Protein AF-A0A957P266-F1 (afdb_monomer_lite)

Secondary structure (DSSP, 8-state):
-GGGGTS-GGG--TTS-HHHH--SPPPHHHHHHTT--EEEE-STT-EEETTEEE--SS-EEE-SSS-EEEEE--S---EEEEEEEEEEEE-HHHHHH--TT-EEEEEEEE-SS-EEEEEEEBTTTB-BSBTT-HHHHHHTPPEEEEETTTTEEEEEEEEEEEEEE--SEEEEEE-HHHHHH-TTEEEEEEEEEEEETTTTEEEEE---SSS-EEEEEESSSEEEEETTPPPSS---S--PPPPP-

Sequence (245 aa):
HALSLFVPADQVVPDGRLREQLRQVPPTSLLNFLNIQYVMTDKVRDLWVDDIYYDRQIGAKLDVTQPTTLVNVPQPLEATRLDLIGYLEGDASALRTLAADIAVARVQVHSADTIQTFSIVAGVDWADGALDSPLATSRGAQVALRDVEGGRQEYIVRLALDAPTTPQQLEVQLTAQFQQEFPALAAVLQAATLVDERTGAFVPLLPSDRGHFQRVHSGDVKIYENLDVLPRAYLVHQGLPATDE

Foldseek 3Di:
DVLCLQAPPVQDDPPDDSLVRHQADAFLVVCQVVLHFKDKFACPPWAADPNDTWDQRFWDKAALVRFKWKWFDPDWDQFQKKKWKKEKDFDPVLLVVDAWFPFFKKKWFDAPPDIDIDTQTELQAYGHFAPPDPSVVVRPFAWRDDDVVVRTTMGMDMGGDPGRGTTGMMMMGTDPVCCVSPNRMIMMGRWMKTAHPVVRDIDTIHTHPRADWDFPDDDSMTMIGGPVHDPPDDDDPDDDDDDDD

Radius of gyration: 18.83 Å; chains: 1; bounding box: 43×53×50 Å

Structure (mmCIF, N/CA/C/O backbone):
data_AF-A0A957P266-F1
#
_entry.id   AF-A0A957P266-F1
#
loop_
_atom_site.group_PDB
_atom_site.id
_atom_site.type_symbol
_atom_site.label_atom_id
_atom_site.label_alt_id
_atom_site.label_comp_id
_atom_site.label_asym_id
_atom_site.label_entity_id
_atom_site.label_seq_id
_atom_site.pdbx_PDB_ins_code
_atom_site.Cartn_x
_atom_site.Cartn_y
_atom_site.Cartn_z
_atom_site.occupancy
_atom_site.B_iso_or_equiv
_atom_site.auth_seq_id
_atom_site.auth_comp_id
_atom_site.auth_asym_id
_atom_site.auth_atom_id
_atom_site.pdbx_PDB_model_num
ATOM 1 N N . HIS A 1 1 ? 1.572 25.126 -21.028 1.00 55.38 1 HIS A N 1
ATOM 2 C CA . HIS A 1 1 ? 0.090 25.108 -20.931 1.00 55.38 1 HIS A CA 1
ATOM 3 C C . HIS A 1 1 ? -0.297 24.463 -19.603 1.00 55.38 1 HIS A C 1
ATOM 5 O O . HIS A 1 1 ? 0.274 23.435 -19.294 1.00 55.38 1 HIS A O 1
ATOM 11 N N . ALA A 1 2 ? -1.241 25.009 -18.826 1.00 61.12 2 ALA A N 1
ATOM 12 C CA . ALA A 1 2 ? -1.552 24.545 -17.458 1.00 61.12 2 ALA A CA 1
ATOM 13 C C . ALA A 1 2 ? -1.881 23.037 -17.310 1.00 61.12 2 ALA A C 1
ATOM 15 O O . ALA A 1 2 ? -1.707 22.480 -16.232 1.00 61.12 2 ALA A O 1
ATOM 16 N N . LEU A 1 3 ? -2.308 22.363 -18.385 1.00 63.94 3 LEU A N 1
ATOM 17 C CA . LEU A 1 3 ? -2.554 20.914 -18.419 1.00 63.94 3 LEU A CA 1
ATOM 18 C C . LEU A 1 3 ? -1.300 20.071 -18.135 1.00 63.94 3 LEU A C 1
ATOM 20 O O . LEU A 1 3 ? -1.423 19.016 -17.519 1.00 63.94 3 LEU A O 1
ATOM 24 N N . SER A 1 4 ? -0.107 20.557 -18.502 1.00 69.62 4 SER A N 1
ATOM 25 C CA . SER A 1 4 ? 1.155 19.844 -18.259 1.00 69.62 4 SER A CA 1
ATOM 26 C C . SER A 1 4 ? 1.538 19.764 -16.777 1.00 69.62 4 SER A C 1
ATOM 28 O O . SER A 1 4 ? 2.460 19.039 -16.426 1.00 69.62 4 SER A O 1
ATOM 30 N N . LEU A 1 5 ? 0.843 20.504 -15.901 1.00 72.69 5 LEU A N 1
ATOM 31 C CA . LEU A 1 5 ? 0.993 20.378 -14.447 1.00 72.69 5 LEU A CA 1
ATOM 32 C C . LEU A 1 5 ? 0.300 19.120 -13.905 1.00 72.69 5 LEU A C 1
ATOM 34 O O . LEU A 1 5 ? 0.694 18.608 -12.864 1.00 72.69 5 LEU A O 1
ATOM 38 N N . PHE A 1 6 ? -0.742 18.641 -14.590 1.00 70.62 6 PHE A N 1
ATOM 39 C CA . PHE A 1 6 ? -1.585 17.524 -14.150 1.00 70.62 6 PHE A CA 1
ATOM 40 C C . PHE A 1 6 ? -1.289 16.225 -14.893 1.00 70.62 6 PHE A C 1
ATOM 42 O O . PHE A 1 6 ? -1.460 15.143 -14.338 1.00 70.62 6 PHE A O 1
ATOM 49 N N . VAL A 1 7 ? -0.892 16.337 -16.159 1.00 73.56 7 VAL A N 1
ATOM 50 C CA . VAL A 1 7 ? -0.657 15.214 -17.064 1.00 73.56 7 VAL A CA 1
ATOM 51 C C . VAL A 1 7 ? 0.721 15.411 -17.699 1.00 73.56 7 VAL A C 1
ATOM 53 O O . VAL A 1 7 ? 0.987 16.514 -18.185 1.00 73.56 7 VAL A O 1
ATOM 56 N N . PRO A 1 8 ? 1.598 14.389 -17.711 1.00 73.62 8 PRO A N 1
ATOM 57 C CA . PRO A 1 8 ? 2.876 14.454 -18.417 1.00 73.62 8 PRO A CA 1
ATOM 58 C C . PRO A 1 8 ? 2.699 14.938 -19.861 1.00 73.62 8 PRO A C 1
ATOM 60 O O . PRO A 1 8 ? 1.727 14.575 -20.521 1.00 73.62 8 PRO A O 1
ATOM 63 N N . ALA A 1 9 ? 3.611 15.783 -20.349 1.00 71.44 9 ALA A N 1
ATOM 64 C CA . ALA A 1 9 ? 3.441 16.486 -21.625 1.00 71.44 9 ALA A CA 1
ATOM 65 C C . ALA A 1 9 ? 3.268 15.542 -22.831 1.00 71.44 9 ALA A C 1
ATOM 67 O O . ALA A 1 9 ? 2.531 15.862 -23.761 1.00 71.44 9 ALA A O 1
ATOM 68 N N . ASP A 1 10 ? 3.898 14.370 -22.787 1.00 73.19 10 ASP A N 1
ATOM 69 C CA . ASP A 1 10 ? 3.803 13.288 -23.772 1.00 73.19 10 ASP A CA 1
ATOM 70 C C . ASP A 1 10 ? 2.458 12.537 -23.741 1.00 73.19 10 ASP A C 1
ATOM 72 O O . ASP A 1 10 ? 2.138 11.799 -24.670 1.00 73.19 10 ASP A O 1
ATOM 76 N N . GLN A 1 11 ? 1.655 12.745 -22.697 1.00 69.56 11 GLN A N 1
ATOM 77 C CA . GLN A 1 11 ? 0.354 12.106 -22.482 1.00 69.56 11 GLN A CA 1
ATOM 78 C C . GLN A 1 11 ? -0.821 13.084 -22.628 1.00 69.56 11 GLN A C 1
ATOM 80 O O . GLN A 1 11 ? -1.977 12.669 -22.526 1.00 69.56 11 GLN A O 1
ATOM 85 N N . VAL A 1 12 ? -0.550 14.373 -22.875 1.00 74.38 12 VAL A N 1
ATOM 86 C CA . VAL A 1 12 ? -1.594 15.388 -23.052 1.00 74.38 12 VAL A CA 1
ATOM 87 C C . VAL A 1 12 ? -2.305 15.179 -24.387 1.00 74.38 12 VAL A C 1
ATOM 89 O O . VAL A 1 12 ? -1.738 15.383 -25.459 1.00 74.38 12 VAL A O 1
ATOM 92 N N . VAL A 1 13 ? -3.594 14.854 -24.321 1.00 74.31 13 VAL A N 1
ATOM 93 C CA . VAL A 1 13 ? -4.502 14.884 -25.471 1.00 74.31 13 VAL A CA 1
ATOM 94 C C . VAL A 1 13 ? -5.157 16.272 -25.529 1.00 74.31 13 VAL A C 1
ATOM 96 O O . VAL A 1 13 ? -5.881 16.617 -24.589 1.00 74.31 13 VAL A O 1
ATOM 99 N N . PRO A 1 14 ? -4.948 17.069 -26.600 1.00 68.12 14 PRO A N 1
ATOM 100 C CA . PRO A 1 14 ? -5.394 18.467 -26.663 1.00 68.12 14 PRO A CA 1
ATOM 101 C C . PRO A 1 14 ? -6.896 18.681 -26.421 1.00 68.12 14 PRO A C 1
ATOM 103 O O . PRO A 1 14 ? -7.265 19.626 -25.730 1.00 68.12 14 PRO A O 1
ATOM 106 N N . ASP A 1 15 ? -7.739 17.767 -26.916 1.00 72.19 15 ASP A N 1
ATOM 107 C CA . ASP A 1 15 ? -9.207 17.844 -26.813 1.00 72.19 15 ASP A CA 1
ATOM 108 C C . ASP A 1 15 ? -9.810 16.811 -25.836 1.00 72.19 15 ASP A C 1
ATOM 110 O O . ASP A 1 15 ? -11.027 16.620 -25.777 1.00 72.19 15 ASP A O 1
ATOM 114 N N . GLY A 1 16 ? -8.976 16.114 -25.057 1.00 68.81 16 GLY A N 1
ATOM 115 C CA . GLY A 1 16 ? -9.441 15.131 -24.076 1.00 68.81 16 GLY A CA 1
ATOM 116 C C . GLY A 1 16 ? -9.935 15.799 -22.792 1.00 68.81 16 GLY A C 1
ATOM 117 O O . GLY A 1 16 ? -9.318 16.744 -22.297 1.00 68.81 16 GLY A O 1
ATOM 118 N N . ARG A 1 17 ? -11.000 15.281 -22.166 1.00 78.12 17 ARG A N 1
ATOM 119 C CA . ARG A 1 17 ? -11.399 15.766 -20.832 1.00 78.12 17 ARG A CA 1
ATOM 120 C C . ARG A 1 17 ? -10.285 15.447 -19.835 1.00 78.12 17 ARG A C 1
ATOM 122 O O . ARG A 1 17 ? -9.834 14.310 -19.776 1.00 78.12 17 ARG A O 1
ATOM 129 N N . LEU A 1 18 ? -9.891 16.406 -18.992 1.00 76.44 18 LEU A N 1
ATOM 130 C CA . LEU A 1 18 ? -8.816 16.208 -18.004 1.00 76.44 18 LEU A CA 1
ATOM 131 C C . LEU A 1 18 ? -9.030 14.951 -17.140 1.00 76.44 18 LEU A C 1
ATOM 133 O O . LEU A 1 18 ? -8.093 14.196 -16.904 1.00 76.44 18 LEU A O 1
ATOM 137 N N . ARG A 1 19 ? -10.279 14.670 -16.742 1.00 72.69 19 ARG A N 1
ATOM 138 C CA . ARG A 1 19 ? -10.628 13.467 -15.962 1.00 72.69 19 ARG A CA 1
ATOM 139 C C . ARG A 1 19 ? -10.265 12.147 -16.662 1.00 72.69 19 ARG A C 1
ATOM 141 O O . ARG A 1 19 ? -10.029 11.158 -15.990 1.00 72.69 19 ARG A O 1
ATOM 148 N N . GLU A 1 20 ? -10.280 12.115 -17.994 1.00 74.69 20 GLU A N 1
ATOM 149 C CA . GLU A 1 20 ? -9.992 10.913 -18.793 1.00 74.69 20 GLU A CA 1
ATOM 150 C C . GLU A 1 20 ? -8.482 10.704 -18.956 1.00 74.69 20 GLU A C 1
ATOM 152 O O . GLU A 1 20 ? -8.034 9.591 -19.215 1.00 74.69 20 GLU A O 1
ATOM 157 N N . GLN A 1 21 ? -7.701 11.765 -18.739 1.00 79.31 21 GLN A N 1
ATOM 158 C CA . GLN A 1 21 ? -6.241 11.758 -18.805 1.00 79.31 21 GLN A CA 1
ATOM 159 C C . GLN A 1 21 ? -5.601 11.549 -17.421 1.00 79.31 21 GLN A C 1
ATOM 161 O O . GLN A 1 21 ? -4.492 11.030 -17.317 1.00 79.31 21 GLN A O 1
ATOM 166 N N . LEU A 1 22 ? -6.311 11.892 -16.341 1.00 79.00 22 LEU A N 1
ATOM 167 C CA . LEU A 1 22 ? -5.867 11.655 -14.970 1.00 79.00 22 LEU A CA 1
ATOM 168 C C . LEU A 1 22 ? -6.017 10.179 -14.582 1.00 79.00 22 LEU A C 1
ATOM 170 O O . LEU A 1 22 ? -7.116 9.639 -14.427 1.00 79.00 22 LEU A O 1
ATOM 174 N N . ARG A 1 23 ? -4.878 9.508 -14.393 1.00 78.19 23 ARG A N 1
ATOM 175 C CA . ARG A 1 23 ? -4.851 8.111 -13.936 1.00 78.19 23 ARG A CA 1
ATOM 176 C C . ARG A 1 23 ? -4.878 7.966 -12.417 1.00 78.19 23 ARG A C 1
ATOM 178 O O . ARG A 1 23 ? -5.328 6.943 -11.910 1.00 78.19 23 ARG A O 1
ATOM 185 N N . GLN A 1 24 ? -4.421 8.991 -11.707 1.00 82.94 24 GLN A N 1
ATOM 186 C CA . GLN A 1 24 ? -4.241 9.005 -10.259 1.00 82.94 24 GLN A CA 1
ATOM 187 C C . GLN A 1 24 ? -4.663 10.367 -9.699 1.00 82.94 24 GLN A C 1
ATOM 189 O O . GLN A 1 24 ? -4.723 11.354 -10.436 1.00 82.94 24 GLN A O 1
ATOM 194 N N . VAL A 1 25 ? -4.942 10.421 -8.395 1.00 89.50 25 VAL A N 1
ATOM 195 C CA . VAL A 1 25 ? -5.212 11.692 -7.711 1.00 89.50 25 VAL A CA 1
ATOM 196 C C . VAL A 1 25 ? -3.941 12.553 -7.747 1.00 89.50 25 VAL A C 1
ATOM 198 O O . VAL A 1 25 ? -2.860 12.041 -7.429 1.00 89.50 25 VAL A O 1
ATOM 201 N N . PRO A 1 26 ? -4.034 13.833 -8.157 1.00 90.94 26 PRO A N 1
ATOM 202 C CA . PRO A 1 26 ? -2.885 14.730 -8.151 1.00 90.94 26 PRO A CA 1
ATOM 203 C C . PRO A 1 26 ? -2.325 14.958 -6.737 1.00 90.94 26 PRO A C 1
ATOM 205 O O . PRO A 1 26 ? -3.090 14.901 -5.772 1.00 90.94 26 PRO A O 1
ATOM 208 N N . PRO A 1 27 ? -1.024 15.275 -6.598 1.00 92.19 27 PRO A N 1
ATOM 209 C CA . PRO A 1 27 ? -0.440 15.610 -5.303 1.00 92.19 27 PRO A CA 1
ATOM 210 C C . PRO A 1 27 ? -1.132 16.784 -4.613 1.00 92.19 27 PRO A C 1
ATOM 212 O O . PRO A 1 27 ? -1.572 17.731 -5.275 1.00 92.19 27 PRO A O 1
ATOM 215 N N . THR A 1 28 ? -1.172 16.764 -3.278 1.00 93.62 28 THR A N 1
ATOM 216 C CA . THR A 1 28 ? -1.812 17.819 -2.481 1.00 93.62 28 THR A CA 1
ATOM 217 C C . THR A 1 28 ? -1.195 19.184 -2.745 1.00 93.62 28 THR A C 1
ATOM 219 O O . THR A 1 28 ? -1.926 20.163 -2.793 1.00 93.62 28 THR A O 1
ATOM 222 N N . SER A 1 29 ? 0.102 19.276 -3.056 1.00 90.75 29 SER A N 1
ATOM 223 C CA . SER A 1 29 ? 0.751 20.532 -3.465 1.00 90.75 29 SER A CA 1
ATOM 224 C C . SER A 1 29 ? 0.068 21.199 -4.669 1.00 90.75 29 SER A C 1
ATOM 226 O O . SER A 1 29 ? -0.164 22.410 -4.660 1.00 90.75 29 SER A O 1
ATOM 228 N N . LEU A 1 30 ? -0.320 20.415 -5.677 1.00 90.75 30 LEU A N 1
ATOM 229 C CA . LEU A 1 30 ? -1.014 20.907 -6.865 1.00 90.75 30 LEU A CA 1
ATOM 230 C C . LEU A 1 30 ? -2.497 21.183 -6.589 1.00 90.75 30 LEU A C 1
ATOM 232 O O . LEU A 1 30 ? -3.039 22.183 -7.059 1.00 90.75 30 LEU A O 1
ATOM 236 N N . LEU A 1 31 ? -3.153 20.334 -5.793 1.00 92.75 31 LEU A N 1
ATOM 237 C CA . LEU A 1 31 ? -4.530 20.577 -5.351 1.00 92.75 31 LEU A CA 1
ATOM 238 C C . LEU A 1 31 ? -4.630 21.868 -4.525 1.00 92.75 31 LEU A C 1
ATOM 240 O O . LEU A 1 31 ? -5.550 22.660 -4.719 1.00 92.75 31 LEU A O 1
ATOM 244 N N . ASN A 1 32 ? -3.645 22.122 -3.665 1.00 91.44 32 ASN A N 1
ATOM 245 C CA . ASN A 1 32 ? -3.541 23.306 -2.819 1.00 91.44 32 ASN A CA 1
ATOM 246 C C . ASN A 1 32 ? -3.355 24.578 -3.636 1.00 91.44 32 ASN A C 1
ATOM 248 O O . ASN A 1 32 ? -3.983 25.589 -3.326 1.00 91.44 32 ASN A O 1
ATOM 252 N N . PHE A 1 33 ? -2.559 24.515 -4.707 1.00 88.00 33 PHE A N 1
ATOM 253 C CA . PHE A 1 33 ? -2.418 25.620 -5.656 1.00 88.00 33 PHE A CA 1
ATOM 254 C C . PHE A 1 33 ? -3.767 26.029 -6.274 1.00 88.00 33 PHE A C 1
ATOM 256 O O . PHE A 1 33 ? -4.008 27.208 -6.519 1.00 88.00 33 PHE A O 1
ATOM 263 N N . LEU A 1 34 ? -4.675 25.068 -6.467 1.00 89.12 34 LEU A N 1
ATOM 264 C CA . LEU A 1 34 ? -6.038 25.306 -6.949 1.00 89.12 34 LEU A CA 1
ATOM 265 C C . LEU A 1 34 ? -7.082 25.486 -5.830 1.00 89.12 34 LEU A C 1
ATOM 267 O O . LEU A 1 34 ? -8.272 25.598 -6.125 1.00 89.12 34 LEU A O 1
ATOM 271 N N . ASN A 1 35 ? -6.666 25.504 -4.560 1.00 91.69 35 ASN A N 1
ATOM 272 C CA . ASN A 1 35 ? -7.542 25.513 -3.383 1.00 91.69 35 ASN A CA 1
ATOM 273 C C . ASN A 1 35 ? -8.602 24.384 -3.382 1.00 91.69 35 ASN A C 1
ATOM 275 O O . ASN A 1 35 ? -9.739 24.574 -2.951 1.00 91.69 35 ASN A O 1
ATOM 279 N N . ILE A 1 36 ? -8.235 23.195 -3.873 1.00 92.94 36 ILE A N 1
ATOM 280 C CA . ILE A 1 36 ? -9.107 22.016 -3.924 1.00 92.94 36 ILE A CA 1
ATOM 281 C C . ILE A 1 36 ? -9.020 21.246 -2.600 1.00 92.94 36 ILE A C 1
ATOM 283 O O . ILE A 1 36 ? -7.995 20.637 -2.288 1.00 92.94 36 ILE A O 1
ATOM 287 N N . GLN A 1 37 ? -10.125 21.239 -1.847 1.00 94.81 37 GLN A N 1
ATOM 288 C CA . GLN A 1 37 ? -10.271 20.445 -0.619 1.00 94.81 37 GLN A CA 1
ATOM 289 C C . GLN A 1 37 ? -10.831 19.042 -0.881 1.00 94.81 37 GLN A C 1
ATOM 291 O O . GLN A 1 37 ? -10.440 18.101 -0.205 1.00 94.81 37 GLN A O 1
ATOM 296 N N . TYR A 1 38 ? -11.738 18.882 -1.848 1.00 95.75 38 TYR A N 1
ATOM 297 C CA . TYR A 1 38 ? -12.413 17.606 -2.090 1.00 95.75 38 TYR A CA 1
ATOM 298 C C . TYR A 1 38 ? -12.164 17.102 -3.505 1.00 95.75 38 TYR A C 1
ATOM 300 O O . TYR A 1 38 ? -12.346 17.835 -4.478 1.00 95.75 38 TYR A O 1
ATOM 308 N N . VAL A 1 39 ? -11.791 15.828 -3.611 1.00 94.38 39 VAL A N 1
ATOM 309 C CA . VAL A 1 39 ? -11.617 15.113 -4.876 1.00 94.38 39 VAL A CA 1
ATOM 310 C C . VAL A 1 39 ? -12.668 14.018 -4.960 1.00 94.38 39 VAL A C 1
ATOM 312 O O . VAL A 1 39 ? -12.744 13.148 -4.096 1.00 94.38 39 VAL A O 1
ATOM 315 N N . MET A 1 40 ? -13.475 14.053 -6.015 1.00 93.56 40 MET A N 1
ATOM 316 C CA . MET A 1 40 ? -14.490 13.042 -6.296 1.00 93.56 40 MET A CA 1
ATOM 317 C C . MET A 1 40 ? -13.997 12.118 -7.410 1.00 93.56 40 MET A C 1
ATOM 319 O O . MET A 1 40 ? -13.548 12.592 -8.452 1.00 93.56 40 MET A O 1
ATOM 323 N N . THR A 1 41 ? -14.085 10.809 -7.191 1.00 91.31 41 THR A N 1
ATOM 324 C CA . THR A 1 41 ? -13.639 9.776 -8.141 1.00 91.31 41 THR A CA 1
ATOM 325 C C . THR A 1 41 ? -14.682 8.668 -8.262 1.00 91.31 41 THR A C 1
ATOM 327 O O . THR A 1 41 ? -15.513 8.486 -7.367 1.00 91.31 41 THR A O 1
ATOM 330 N N . ASP A 1 42 ? -14.666 7.946 -9.380 1.00 90.25 42 ASP A N 1
ATOM 331 C CA . ASP A 1 42 ? -15.417 6.697 -9.520 1.00 90.25 42 ASP A CA 1
ATOM 332 C C . ASP A 1 42 ? -14.662 5.518 -8.873 1.00 90.25 42 ASP A C 1
ATOM 334 O O . ASP A 1 42 ? -13.607 5.6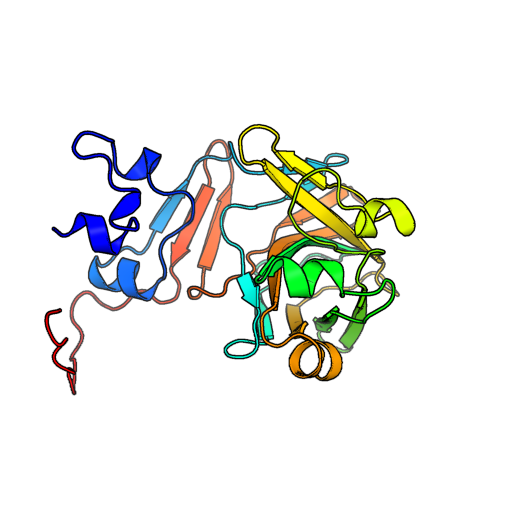98 -8.261 1.00 90.25 42 ASP A O 1
ATOM 338 N N . LYS A 1 43 ? -15.230 4.312 -8.977 1.00 91.06 43 LYS A N 1
ATOM 339 C CA . LYS A 1 43 ? -14.647 3.062 -8.462 1.00 91.06 43 LYS A CA 1
ATOM 340 C C . LYS A 1 43 ? -14.165 2.107 -9.555 1.00 91.06 43 LYS A C 1
ATOM 342 O O . LYS A 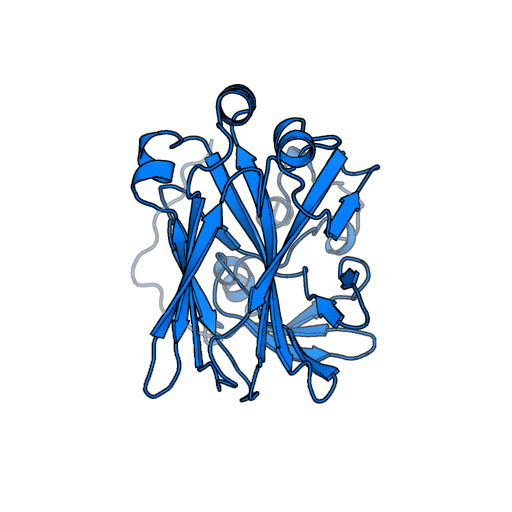1 43 ? -13.870 0.950 -9.278 1.00 91.06 43 LYS A O 1
ATOM 347 N N . VAL A 1 44 ? -14.111 2.555 -10.810 1.00 89.00 44 VAL A N 1
ATOM 348 C CA . VAL A 1 44 ? -13.882 1.680 -11.976 1.00 89.00 44 VAL A CA 1
ATOM 349 C C . VAL A 1 44 ? -12.516 1.001 -11.911 1.00 89.00 44 VAL A C 1
ATOM 351 O O . VAL A 1 44 ? -12.363 -0.124 -12.375 1.00 89.00 44 VAL A O 1
ATOM 354 N N . ARG A 1 45 ? -11.523 1.673 -11.321 1.00 88.50 45 ARG A N 1
ATOM 355 C CA . ARG A 1 45 ? -10.165 1.142 -11.149 1.00 88.50 45 ARG A CA 1
ATOM 356 C C . ARG A 1 45 ? -9.919 0.531 -9.771 1.00 88.50 45 ARG A C 1
ATOM 358 O O . ARG A 1 45 ? -8.776 0.224 -9.462 1.00 88.50 45 ARG A O 1
ATOM 365 N N . ASP A 1 46 ? -10.932 0.347 -8.938 1.00 94.00 46 ASP A N 1
ATOM 366 C CA . ASP A 1 46 ? -10.759 -0.386 -7.684 1.00 94.00 46 ASP A CA 1
ATOM 367 C C . ASP A 1 46 ? -10.877 -1.890 -7.906 1.00 94.00 46 ASP A C 1
ATOM 369 O O . ASP A 1 46 ? -11.218 -2.349 -8.997 1.00 94.00 46 ASP A O 1
ATOM 373 N N . LEU A 1 47 ? -10.568 -2.667 -6.871 1.00 96.12 47 LEU A N 1
ATOM 374 C CA . LEU A 1 47 ? -10.603 -4.119 -6.949 1.00 96.12 47 LEU A CA 1
ATOM 375 C C . LEU A 1 47 ? -11.504 -4.704 -5.864 1.00 96.12 47 LEU A C 1
ATOM 377 O O . LEU A 1 47 ? -11.560 -4.197 -4.745 1.00 96.12 47 LEU A O 1
ATOM 381 N N . TRP A 1 48 ? -12.177 -5.796 -6.210 1.00 96.38 48 TRP A N 1
ATOM 382 C CA . TRP A 1 48 ? -12.852 -6.678 -5.268 1.00 96.38 48 TRP A CA 1
ATOM 383 C C . TRP A 1 48 ? -12.200 -8.056 -5.357 1.00 96.38 48 TRP A C 1
ATOM 385 O O . TRP A 1 48 ? -12.150 -8.636 -6.442 1.00 96.38 48 TRP A O 1
ATOM 395 N N . VAL A 1 49 ? -11.688 -8.562 -4.237 1.00 95.50 49 VAL A N 1
ATOM 396 C CA . VAL A 1 49 ? -11.125 -9.917 -4.124 1.00 95.50 49 VAL A CA 1
ATOM 397 C C . VAL A 1 49 ? -11.742 -10.560 -2.896 1.00 95.50 49 VAL A C 1
ATOM 399 O O . VAL A 1 49 ? -11.692 -9.969 -1.824 1.00 95.50 49 VAL A O 1
ATOM 402 N N . ASP A 1 50 ? -12.322 -11.750 -3.050 1.00 93.44 50 ASP A N 1
ATOM 403 C CA . ASP A 1 50 ? -12.939 -12.505 -1.950 1.00 93.44 50 ASP A CA 1
ATOM 404 C C . ASP A 1 50 ? -13.921 -11.656 -1.112 1.00 93.44 50 ASP A C 1
ATOM 406 O O . ASP A 1 50 ? -13.855 -11.635 0.114 1.00 93.44 50 ASP A O 1
ATOM 410 N N . ASP A 1 51 ? -14.792 -10.899 -1.793 1.00 94.75 51 ASP A N 1
ATOM 411 C CA . ASP A 1 51 ? -15.776 -9.965 -1.211 1.00 94.75 51 ASP A CA 1
ATOM 412 C C . ASP A 1 51 ? -15.192 -8.794 -0.392 1.00 94.75 51 ASP A C 1
ATOM 414 O O . ASP A 1 51 ? -15.934 -7.990 0.177 1.00 94.75 51 ASP A O 1
ATOM 418 N N . ILE A 1 52 ? -13.868 -8.627 -0.394 1.00 97.06 52 ILE A N 1
ATOM 419 C CA . ILE A 1 52 ? -13.171 -7.486 0.199 1.00 97.06 52 ILE A CA 1
ATOM 420 C C . ILE A 1 52 ? -12.897 -6.439 -0.877 1.00 97.06 52 ILE A C 1
ATOM 422 O O . ILE A 1 52 ? -12.421 -6.743 -1.973 1.00 97.06 52 ILE A O 1
ATOM 426 N N . TYR A 1 53 ? -13.196 -5.184 -0.554 1.00 96.44 53 TYR A N 1
ATOM 427 C CA . TYR A 1 53 ? -12.972 -4.048 -1.441 1.00 96.44 53 TYR A CA 1
ATOM 428 C C . TYR A 1 53 ? -11.635 -3.358 -1.152 1.00 96.44 53 TYR A C 1
ATOM 430 O O . TYR A 1 53 ? -11.350 -2.979 -0.015 1.00 96.44 53 TYR A O 1
ATOM 438 N N . TYR A 1 54 ? -10.870 -3.115 -2.215 1.00 97.56 54 TYR A N 1
ATOM 439 C CA . TYR A 1 54 ? -9.551 -2.492 -2.188 1.00 97.56 54 TYR A CA 1
ATOM 440 C C . TYR A 1 54 ? -9.584 -1.175 -2.959 1.00 97.56 54 TYR A C 1
ATOM 442 O O . TYR A 1 54 ? -9.767 -1.153 -4.179 1.00 97.56 54 TYR A O 1
ATOM 450 N N . ASP A 1 55 ? -9.385 -0.071 -2.241 1.00 95.81 55 ASP A N 1
ATOM 451 C CA . ASP A 1 55 ? -9.290 1.258 -2.841 1.00 95.81 55 ASP A CA 1
ATOM 452 C C . ASP A 1 55 ? -7.906 1.444 -3.468 1.00 95.81 55 ASP A C 1
ATOM 454 O O . ASP A 1 55 ? -6.904 1.456 -2.757 1.00 95.81 55 ASP A O 1
ATOM 458 N N . ARG A 1 56 ? -7.857 1.568 -4.797 1.00 94.81 56 ARG A N 1
ATOM 459 C CA . ARG A 1 56 ? -6.607 1.651 -5.575 1.00 94.81 56 ARG A CA 1
ATOM 460 C C . ARG A 1 56 ? -6.369 3.045 -6.151 1.00 94.81 56 ARG A C 1
ATOM 462 O O . ARG A 1 56 ? -5.456 3.252 -6.946 1.00 94.81 56 ARG A O 1
ATOM 469 N N . GLN A 1 57 ? -7.209 4.017 -5.810 1.00 92.88 57 GLN A N 1
ATOM 470 C CA . GLN A 1 57 ? -7.174 5.333 -6.449 1.00 92.88 57 GLN A CA 1
ATOM 471 C C . GLN A 1 57 ? -6.029 6.222 -5.942 1.00 92.88 57 GLN A C 1
ATOM 473 O O . GLN A 1 57 ? -5.576 7.111 -6.676 1.00 92.88 57 GLN A O 1
ATOM 478 N N . ILE A 1 58 ? -5.564 5.972 -4.716 1.00 93.06 58 ILE A N 1
ATOM 479 C CA . ILE A 1 58 ? -4.404 6.605 -4.084 1.00 93.06 58 ILE A CA 1
ATOM 480 C C . ILE A 1 58 ? -3.490 5.479 -3.592 1.00 93.06 58 ILE A C 1
ATOM 482 O O . ILE A 1 58 ? -3.942 4.596 -2.868 1.00 93.06 58 ILE A O 1
ATOM 486 N N . GLY A 1 59 ? -2.236 5.507 -4.038 1.00 95.25 59 GLY A N 1
ATOM 487 C CA . GLY A 1 59 ? -1.184 4.575 -3.643 1.00 95.25 59 GLY A CA 1
ATOM 488 C C . GLY A 1 59 ? 0.088 5.334 -3.270 1.00 95.25 59 GLY A C 1
ATOM 489 O O . GLY A 1 59 ? 0.156 6.551 -3.446 1.00 95.25 59 GLY A O 1
ATOM 490 N N . ALA A 1 60 ? 1.097 4.611 -2.795 1.00 97.56 60 ALA A N 1
ATOM 491 C CA . ALA A 1 60 ? 2.409 5.155 -2.470 1.00 97.56 60 ALA A CA 1
ATOM 492 C C . ALA A 1 60 ? 3.499 4.448 -3.278 1.00 97.56 60 ALA A C 1
ATOM 494 O O . ALA A 1 60 ? 3.542 3.217 -3.317 1.00 97.56 60 ALA A O 1
ATOM 495 N N . LYS A 1 61 ? 4.405 5.215 -3.886 1.00 97.62 61 LYS A N 1
ATOM 496 C CA . LYS A 1 61 ? 5.667 4.706 -4.416 1.00 97.62 61 LYS A CA 1
ATOM 497 C C . LYS A 1 61 ? 6.763 4.930 -3.379 1.00 97.62 61 LYS A C 1
ATOM 499 O O . LYS A 1 61 ? 6.935 6.038 -2.882 1.00 97.62 61 LYS A O 1
ATOM 504 N N . LEU A 1 62 ? 7.486 3.866 -3.053 1.00 98.56 62 LEU A N 1
ATOM 505 C CA . LEU A 1 62 ? 8.620 3.897 -2.145 1.00 98.56 62 LEU A CA 1
ATOM 506 C C . LEU A 1 62 ? 9.892 3.623 -2.942 1.00 98.56 62 LEU A C 1
ATOM 508 O O . LEU A 1 62 ? 9.968 2.629 -3.666 1.00 98.56 62 LEU A O 1
ATOM 512 N N . ASP A 1 63 ? 10.893 4.479 -2.784 1.00 98.06 63 ASP A N 1
ATOM 513 C CA . ASP A 1 63 ? 12.213 4.349 -3.403 1.00 98.06 63 ASP A CA 1
ATOM 514 C C . ASP A 1 63 ? 13.310 4.849 -2.451 1.00 98.06 63 ASP A C 1
ATOM 516 O O . ASP A 1 63 ? 13.055 5.144 -1.286 1.00 98.06 63 ASP A O 1
ATOM 520 N N . VAL A 1 64 ? 14.556 4.933 -2.915 1.00 97.25 64 VAL A N 1
ATOM 521 C CA . VAL A 1 64 ? 15.686 5.380 -2.080 1.00 97.25 64 VAL A CA 1
ATOM 522 C C . VAL A 1 64 ? 15.571 6.829 -1.586 1.00 97.25 64 VAL A C 1
ATOM 524 O O . VAL A 1 64 ? 16.235 7.195 -0.618 1.00 97.25 64 VAL A O 1
ATOM 527 N N . THR A 1 65 ? 14.757 7.666 -2.233 1.00 96.88 65 THR A N 1
ATOM 528 C CA . THR A 1 65 ? 14.526 9.067 -1.841 1.00 96.88 65 THR A CA 1
ATOM 529 C C . THR A 1 65 ? 13.366 9.203 -0.859 1.00 96.88 65 THR A C 1
ATOM 531 O O . THR A 1 65 ? 13.413 10.045 0.038 1.00 96.88 65 THR A O 1
ATOM 534 N N . GLN A 1 66 ? 12.364 8.331 -0.985 1.00 96.75 66 GLN A N 1
ATOM 535 C CA . GLN A 1 66 ? 11.219 8.232 -0.088 1.00 96.75 66 GLN A CA 1
ATOM 536 C C . GLN A 1 66 ? 10.995 6.762 0.306 1.00 96.75 66 GLN A C 1
ATOM 538 O O . GLN A 1 66 ? 10.098 6.100 -0.215 1.00 96.75 66 GLN A O 1
ATOM 543 N N . PRO A 1 67 ? 11.808 6.216 1.231 1.00 98.06 67 PRO A N 1
ATOM 544 C CA . PRO A 1 67 ? 11.806 4.782 1.517 1.00 98.06 67 PRO A CA 1
ATOM 545 C C . PRO A 1 67 ? 10.691 4.348 2.466 1.00 98.06 67 PRO A C 1
ATOM 547 O O . PRO A 1 67 ? 10.561 3.153 2.716 1.00 98.06 67 PRO A O 1
ATOM 550 N N . THR A 1 68 ? 9.910 5.284 3.010 1.00 98.06 68 THR A N 1
ATOM 551 C CA . THR A 1 68 ? 8.870 5.023 4.009 1.00 98.06 68 THR A CA 1
ATOM 552 C C . THR A 1 68 ? 7.566 5.724 3.627 1.00 98.06 68 THR A C 1
ATOM 554 O O . THR A 1 68 ? 7.579 6.873 3.185 1.00 98.06 68 THR A O 1
ATOM 557 N N . THR A 1 69 ? 6.430 5.065 3.865 1.00 97.75 69 THR A N 1
ATOM 558 C CA . THR A 1 69 ? 5.101 5.692 3.892 1.00 97.75 69 THR A CA 1
ATOM 559 C C . THR A 1 69 ? 4.371 5.335 5.187 1.00 97.75 69 THR A C 1
ATOM 561 O O . THR A 1 69 ? 4.491 4.218 5.696 1.00 97.75 69 THR A O 1
ATOM 564 N N . LEU A 1 70 ? 3.615 6.298 5.717 1.00 97.25 70 LEU A N 1
ATOM 565 C CA . LEU A 1 70 ? 2.723 6.107 6.856 1.00 97.25 70 LEU A CA 1
ATOM 566 C C . LEU A 1 70 ? 1.283 6.059 6.355 1.00 97.25 70 LEU A C 1
ATOM 568 O O . LEU A 1 70 ? 0.850 6.918 5.588 1.00 97.25 70 LEU A O 1
ATOM 572 N N . VAL A 1 71 ? 0.528 5.072 6.825 1.00 97.31 71 VAL A N 1
ATOM 573 C CA . VAL A 1 71 ? -0.878 4.884 6.471 1.00 97.31 71 VAL A CA 1
ATOM 574 C C . VAL A 1 71 ? -1.722 5.055 7.725 1.00 97.31 71 VAL A C 1
ATOM 576 O O . VAL A 1 71 ? -1.637 4.266 8.666 1.00 97.31 71 VAL A O 1
ATOM 579 N N . ASN A 1 72 ? -2.548 6.097 7.742 1.00 94.25 72 ASN A N 1
ATOM 580 C CA . ASN A 1 72 ? -3.430 6.377 8.870 1.00 94.25 72 ASN A CA 1
ATOM 581 C C . ASN A 1 72 ? -4.654 5.457 8.852 1.00 94.25 72 ASN A C 1
ATOM 583 O O . ASN A 1 72 ? -5.198 5.158 7.785 1.00 94.25 72 ASN A O 1
ATOM 587 N N . VAL A 1 73 ? -5.126 5.069 10.039 1.00 95.94 73 VAL A N 1
ATOM 588 C CA . VAL A 1 73 ? -6.363 4.298 10.214 1.00 95.94 73 VAL A CA 1
ATOM 589 C C . VAL A 1 73 ? -7.454 5.236 10.743 1.00 95.94 73 VAL A C 1
ATOM 591 O O . VAL A 1 73 ? -7.497 5.519 11.938 1.00 95.94 73 VAL A O 1
ATOM 594 N N . PRO A 1 74 ? -8.328 5.780 9.872 1.00 90.75 74 PRO A N 1
ATOM 595 C CA . PRO A 1 74 ? -9.241 6.859 10.257 1.00 90.75 74 PRO A CA 1
ATOM 596 C C . PRO A 1 74 ? -10.429 6.386 11.102 1.00 90.75 74 PRO A C 1
ATOM 598 O O . PRO A 1 74 ? -11.088 7.201 11.745 1.00 90.75 74 PRO A O 1
ATOM 601 N N . GLN A 1 75 ? -10.747 5.092 11.064 1.00 90.38 75 GLN A N 1
ATOM 602 C CA . GLN A 1 75 ? -11.862 4.497 11.795 1.00 90.38 75 GLN A CA 1
ATOM 603 C C . GLN A 1 75 ? -11.372 3.239 12.512 1.00 90.38 75 GLN A C 1
ATOM 605 O O . GLN A 1 75 ? -10.713 2.416 11.872 1.00 90.38 75 GLN A O 1
ATOM 610 N N . PRO A 1 76 ? -11.678 3.072 13.810 1.00 94.31 76 PRO A N 1
ATOM 611 C CA . PRO A 1 76 ? -11.257 1.892 14.547 1.00 94.31 76 PRO A CA 1
ATOM 612 C C . PRO A 1 76 ? -11.948 0.644 13.989 1.00 94.31 76 PRO A C 1
ATOM 614 O O . PRO A 1 76 ? -13.167 0.618 13.818 1.00 94.31 76 PRO A O 1
ATOM 617 N N . LEU A 1 77 ? -11.156 -0.396 13.746 1.00 96.44 77 LEU A N 1
ATOM 618 C CA . LEU A 1 77 ? -11.607 -1.740 13.405 1.00 96.44 77 LEU A CA 1
ATOM 619 C C . LEU A 1 77 ? -10.736 -2.730 14.177 1.00 96.44 77 LEU A C 1
ATOM 621 O O . LEU A 1 77 ? -9.511 -2.641 14.110 1.00 96.44 77 LEU A O 1
ATOM 625 N N . GLU A 1 78 ? -11.362 -3.677 14.874 1.00 97.69 78 GLU A N 1
ATOM 626 C CA . GLU A 1 78 ? -10.652 -4.839 15.408 1.00 97.69 78 GLU A CA 1
ATOM 627 C C . GLU A 1 78 ? -10.382 -5.817 14.254 1.00 97.69 78 GLU A C 1
ATOM 629 O O . GLU A 1 78 ? -11.230 -6.630 13.903 1.00 97.69 78 GLU A O 1
ATOM 634 N N . ALA A 1 79 ? -9.221 -5.687 13.621 1.00 98.31 79 ALA A N 1
ATOM 635 C CA . ALA A 1 79 ? -8.801 -6.482 12.479 1.00 98.31 79 ALA A CA 1
ATOM 636 C C . ALA A 1 79 ? -8.125 -7.788 12.919 1.00 98.31 79 ALA A C 1
ATOM 638 O O . ALA A 1 79 ? -7.418 -7.831 13.927 1.00 98.31 79 ALA A O 1
ATOM 639 N N . THR A 1 80 ? -8.291 -8.839 12.120 1.00 98.62 80 THR A N 1
ATOM 640 C CA . THR A 1 80 ? -7.531 -10.097 12.216 1.00 98.62 80 THR A CA 1
ATOM 641 C C . THR A 1 80 ? -6.438 -10.185 11.155 1.00 98.62 80 THR A C 1
ATOM 643 O O . THR A 1 80 ? -5.528 -11.003 11.274 1.00 98.62 80 THR A O 1
ATOM 646 N N . ARG A 1 81 ? -6.506 -9.339 10.120 1.00 98.44 81 ARG A N 1
ATOM 647 C CA . ARG A 1 81 ? -5.624 -9.397 8.956 1.00 98.44 81 ARG A CA 1
ATOM 648 C C . ARG A 1 81 ? -5.417 -8.018 8.334 1.00 98.44 81 ARG A C 1
ATOM 650 O O . ARG A 1 81 ? -6.319 -7.177 8.344 1.00 98.44 81 ARG A O 1
ATOM 657 N N . LEU A 1 82 ? -4.237 -7.805 7.764 1.00 98.69 82 LEU A N 1
ATOM 658 C CA . LEU A 1 82 ? -3.919 -6.678 6.891 1.00 98.69 82 LEU A CA 1
ATOM 659 C C . LEU A 1 82 ? -3.622 -7.204 5.487 1.00 98.69 82 LEU A C 1
ATOM 661 O O . LEU A 1 82 ? -2.666 -7.949 5.290 1.00 98.69 82 LEU A O 1
ATOM 665 N N . ASP A 1 83 ? -4.399 -6.764 4.507 1.00 98.75 83 ASP A N 1
ATOM 666 C CA . ASP A 1 83 ? -4.153 -7.068 3.104 1.00 98.75 83 ASP A CA 1
ATOM 667 C C . ASP A 1 83 ? -3.466 -5.881 2.427 1.00 98.75 83 ASP A C 1
ATOM 669 O O . ASP A 1 83 ? -3.898 -4.734 2.578 1.00 98.75 83 ASP A O 1
ATOM 673 N N . LEU A 1 84 ? -2.420 -6.153 1.649 1.00 98.88 84 LEU A N 1
ATOM 674 C CA . LEU A 1 84 ? -1.713 -5.151 0.856 1.00 98.88 84 LEU A CA 1
ATOM 675 C C . LEU A 1 84 ? -1.678 -5.582 -0.607 1.00 98.88 84 LEU A C 1
ATOM 677 O O . LEU A 1 84 ? -1.360 -6.730 -0.911 1.00 98.88 84 LEU A O 1
ATOM 681 N N . ILE A 1 85 ? -1.953 -4.645 -1.513 1.00 98.75 85 ILE A N 1
ATOM 682 C CA . ILE A 1 85 ? -1.765 -4.834 -2.952 1.00 98.75 85 ILE A CA 1
ATOM 683 C C . ILE A 1 85 ? -0.588 -3.984 -3.397 1.00 98.75 85 ILE A C 1
ATOM 685 O O . ILE A 1 85 ? -0.573 -2.777 -3.152 1.00 98.75 85 ILE A O 1
ATOM 689 N N . GLY A 1 86 ? 0.377 -4.593 -4.076 1.00 98.44 86 GLY A N 1
ATOM 690 C CA . GLY A 1 86 ? 1.549 -3.889 -4.572 1.00 98.44 86 GLY A CA 1
ATOM 691 C C . GLY A 1 86 ? 2.337 -4.662 -5.618 1.00 98.44 86 GLY A C 1
ATOM 692 O O . GLY A 1 86 ? 1.970 -5.769 -6.013 1.00 98.44 86 GLY A O 1
ATOM 693 N N . TYR A 1 87 ? 3.395 -4.032 -6.116 1.00 98.38 87 TYR A N 1
ATOM 694 C CA . TYR A 1 87 ? 4.303 -4.584 -7.121 1.00 98.38 87 TYR A CA 1
ATOM 695 C C . TYR A 1 87 ? 5.640 -3.832 -7.119 1.00 98.38 87 TYR A C 1
ATOM 697 O O . TYR A 1 87 ? 5.778 -2.783 -6.487 1.00 98.38 87 TYR A O 1
ATOM 705 N N . LEU A 1 88 ? 6.629 -4.369 -7.831 1.00 98.06 88 LEU A N 1
ATOM 706 C CA . LEU A 1 88 ? 7.942 -3.754 -8.015 1.00 98.06 88 LEU A CA 1
ATOM 707 C C . LEU A 1 88 ? 8.053 -3.152 -9.417 1.00 98.06 88 LEU A C 1
ATOM 709 O O . LEU A 1 88 ? 7.667 -3.779 -10.407 1.00 98.06 88 LEU A O 1
ATOM 713 N N . GLU A 1 89 ? 8.608 -1.950 -9.511 1.00 96.44 89 GLU A N 1
ATOM 714 C CA . GLU A 1 89 ? 8.886 -1.274 -10.781 1.00 96.44 89 GLU A CA 1
ATOM 715 C C . GLU A 1 89 ? 10.266 -0.619 -10.767 1.00 96.44 89 GLU A C 1
ATOM 717 O O . GLU A 1 89 ? 10.871 -0.432 -9.714 1.00 96.44 89 GLU A O 1
ATOM 722 N N . GLY A 1 90 ? 10.773 -0.261 -11.943 1.00 94.88 90 GLY A N 1
ATOM 723 C CA . GLY A 1 90 ? 12.083 0.361 -12.095 1.00 94.88 90 GLY A CA 1
ATOM 724 C C . GLY A 1 90 ? 12.814 -0.170 -13.317 1.00 94.88 90 GLY A C 1
ATOM 725 O O . GLY A 1 90 ? 12.191 -0.611 -14.285 1.00 94.88 90 GLY A O 1
ATOM 726 N N . ASP A 1 91 ? 14.143 -0.119 -13.272 1.00 93.94 91 ASP A N 1
ATOM 727 C CA . ASP A 1 91 ? 14.982 -0.611 -14.361 1.00 93.94 91 ASP A CA 1
ATOM 728 C C . ASP A 1 91 ? 14.739 -2.105 -14.660 1.00 93.94 91 ASP A C 1
ATOM 730 O O . ASP A 1 91 ? 14.797 -2.970 -13.781 1.00 93.94 91 ASP A O 1
ATOM 734 N N . ALA A 1 92 ? 14.495 -2.422 -15.934 1.00 90.69 92 ALA A N 1
ATOM 735 C CA . ALA A 1 92 ? 14.151 -3.775 -16.363 1.00 90.69 92 ALA A CA 1
ATOM 736 C C . ALA A 1 92 ? 15.303 -4.776 -16.187 1.00 90.69 92 ALA A C 1
ATOM 738 O O . ALA A 1 92 ? 15.049 -5.971 -16.029 1.00 90.69 92 ALA A O 1
ATOM 739 N N . SER A 1 93 ? 16.563 -4.329 -16.234 1.00 92.06 93 SER A N 1
ATOM 740 C CA . SER A 1 93 ? 17.708 -5.212 -15.999 1.00 92.06 93 SER A CA 1
ATOM 741 C C . SER A 1 93 ? 17.857 -5.534 -14.512 1.00 92.06 93 SER A C 1
ATOM 743 O O . SER A 1 93 ? 18.034 -6.702 -14.175 1.00 92.06 93 SER A O 1
ATOM 745 N N . ALA A 1 94 ? 17.646 -4.549 -13.634 1.00 93.81 94 ALA A N 1
ATOM 746 C CA . ALA A 1 94 ? 17.624 -4.741 -12.188 1.00 93.81 94 ALA A CA 1
ATOM 747 C C . ALA A 1 94 ? 16.466 -5.651 -11.735 1.00 93.81 94 ALA A C 1
ATOM 749 O O . ALA A 1 94 ? 16.670 -6.537 -10.908 1.00 93.81 94 ALA A O 1
ATOM 750 N N . LEU A 1 95 ? 15.268 -5.513 -12.323 1.00 93.38 95 LEU A N 1
ATOM 751 C CA . LEU A 1 95 ? 14.143 -6.421 -12.041 1.00 93.38 95 LEU A CA 1
ATOM 752 C C . LEU A 1 95 ? 14.467 -7.879 -12.408 1.00 93.38 95 LEU A C 1
ATOM 754 O O . LEU A 1 95 ? 14.057 -8.794 -11.701 1.00 93.38 95 LEU A O 1
ATOM 758 N N . ARG A 1 96 ? 15.237 -8.116 -13.480 1.00 90.81 96 ARG A N 1
ATOM 759 C CA . ARG A 1 96 ? 15.650 -9.472 -13.893 1.00 90.81 96 ARG A CA 1
ATOM 760 C C . ARG A 1 96 ? 16.715 -10.086 -12.989 1.00 90.81 96 ARG A C 1
ATOM 762 O O . ARG A 1 96 ? 16.838 -11.308 -12.972 1.00 90.81 96 ARG A O 1
ATOM 769 N N . THR A 1 97 ? 17.508 -9.269 -12.295 1.00 92.56 97 THR A N 1
ATOM 770 C CA . THR A 1 97 ? 18.523 -9.752 -11.346 1.00 92.56 97 THR A CA 1
ATOM 771 C C . THR A 1 97 ? 17.978 -9.911 -9.933 1.00 92.56 97 THR A C 1
ATOM 773 O O . THR A 1 97 ? 18.663 -10.495 -9.094 1.00 92.56 97 THR A O 1
ATOM 776 N N . LEU A 1 98 ? 16.771 -9.408 -9.654 1.00 92.62 98 LEU A N 1
ATOM 777 C CA . LEU A 1 98 ? 16.121 -9.571 -8.363 1.00 92.62 98 LEU A CA 1
ATOM 778 C C . LEU A 1 98 ? 15.843 -11.054 -8.097 1.00 92.62 98 LEU A C 1
ATOM 780 O O . LEU A 1 98 ? 15.031 -11.693 -8.768 1.00 92.62 98 LEU A O 1
ATOM 784 N N . ALA A 1 99 ? 16.536 -11.599 -7.103 1.00 89.19 99 ALA A N 1
ATOM 785 C CA . ALA A 1 99 ? 16.319 -12.961 -6.655 1.00 89.19 99 ALA A CA 1
ATOM 786 C C . ALA A 1 99 ? 15.027 -13.070 -5.835 1.00 89.19 99 ALA A C 1
ATOM 788 O O . ALA A 1 99 ? 14.608 -12.131 -5.151 1.00 89.19 99 ALA A O 1
ATOM 789 N N . ALA A 1 100 ? 14.435 -14.262 -5.862 1.00 77.50 100 ALA A N 1
ATOM 790 C CA . ALA A 1 100 ? 13.438 -14.649 -4.878 1.00 77.50 100 ALA A CA 1
ATOM 791 C C . ALA A 1 100 ? 14.007 -14.514 -3.456 1.00 77.50 100 ALA A C 1
ATOM 793 O O . ALA A 1 100 ? 15.200 -14.720 -3.241 1.00 77.50 100 ALA A O 1
ATOM 794 N N . ASP A 1 101 ? 13.137 -14.217 -2.494 1.00 86.44 101 ASP A N 1
ATOM 795 C CA . ASP A 1 101 ? 13.440 -14.189 -1.054 1.00 86.44 101 ASP A CA 1
ATOM 796 C C . ASP A 1 101 ? 14.186 -12.949 -0.530 1.00 86.44 101 ASP A C 1
ATOM 798 O O . ASP A 1 101 ? 14.454 -12.849 0.669 1.00 86.44 101 ASP A O 1
ATOM 802 N N . ILE A 1 102 ? 14.447 -11.954 -1.383 1.00 95.75 102 ILE A N 1
ATOM 803 C CA . ILE A 1 102 ? 14.894 -10.632 -0.926 1.00 95.75 102 ILE A CA 1
ATOM 804 C C . ILE A 1 102 ? 13.755 -9.946 -0.166 1.00 95.75 102 ILE A C 1
ATOM 806 O O . ILE A 1 102 ? 12.660 -9.763 -0.701 1.00 95.75 102 ILE A O 1
ATOM 810 N N . ALA A 1 103 ? 14.015 -9.528 1.074 1.00 97.62 103 ALA A N 1
ATOM 811 C CA . ALA A 1 103 ? 13.078 -8.717 1.842 1.00 97.62 103 ALA A CA 1
ATOM 812 C C . ALA A 1 103 ? 13.019 -7.301 1.246 1.00 97.62 103 ALA A C 1
ATOM 814 O O . ALA A 1 103 ? 13.939 -6.506 1.425 1.00 97.62 103 ALA A O 1
ATOM 815 N N . VAL A 1 104 ? 11.940 -6.987 0.536 1.00 98.38 104 VAL A N 1
ATOM 816 C CA . VAL A 1 104 ? 11.708 -5.698 -0.127 1.00 98.38 104 VAL A CA 1
ATOM 817 C C . VAL A 1 104 ? 11.369 -4.626 0.899 1.00 98.38 104 VAL A C 1
ATOM 819 O O . VAL A 1 104 ? 12.007 -3.575 0.944 1.00 98.38 104 VAL A O 1
ATOM 822 N N . ALA A 1 105 ? 10.371 -4.895 1.739 1.00 98.62 105 ALA A N 1
ATOM 823 C CA . ALA A 1 105 ? 9.849 -3.931 2.696 1.00 98.62 105 ALA A CA 1
ATOM 824 C C . ALA A 1 105 ? 9.539 -4.585 4.041 1.00 98.62 105 ALA A C 1
ATOM 826 O O . ALA A 1 105 ? 9.248 -5.774 4.128 1.00 98.62 105 ALA A O 1
ATOM 827 N N . ARG A 1 106 ? 9.582 -3.782 5.096 1.00 98.81 106 ARG A N 1
ATOM 828 C CA . ARG A 1 106 ? 9.031 -4.080 6.410 1.00 98.81 106 ARG A CA 1
ATOM 829 C C . ARG A 1 106 ? 7.698 -3.357 6.546 1.00 98.81 106 ARG A C 1
ATOM 831 O O . ARG A 1 106 ? 7.612 -2.173 6.235 1.00 98.81 106 ARG A O 1
ATOM 838 N N . VAL A 1 107 ? 6.693 -4.059 7.050 1.00 98.88 107 VAL A N 1
ATOM 839 C CA . VAL A 1 107 ? 5.389 -3.496 7.405 1.00 98.88 107 VAL A CA 1
ATOM 840 C C . VAL A 1 107 ? 5.254 -3.557 8.914 1.00 98.88 107 VAL A C 1
ATOM 842 O O . VAL A 1 107 ? 5.395 -4.628 9.500 1.00 98.88 107 VAL A O 1
ATOM 845 N N . GLN A 1 108 ? 4.984 -2.426 9.547 1.00 98.75 108 GLN A N 1
ATOM 846 C CA . GLN A 1 108 ? 4.695 -2.347 10.968 1.00 98.75 108 GLN A CA 1
ATOM 847 C C . GLN A 1 108 ? 3.243 -1.935 11.166 1.00 98.75 108 GLN A C 1
ATOM 849 O O . GLN A 1 108 ? 2.775 -0.953 10.596 1.00 98.75 108 GLN A O 1
ATOM 854 N N . VAL A 1 109 ? 2.524 -2.710 11.970 1.00 98.69 109 VAL A N 1
ATOM 855 C CA . VAL A 1 109 ? 1.137 -2.451 12.354 1.00 98.69 109 VAL A CA 1
ATOM 856 C C . VAL A 1 109 ? 1.155 -1.956 13.790 1.00 98.69 109 VAL A C 1
ATOM 858 O O . VAL A 1 109 ? 1.441 -2.723 14.711 1.00 98.69 109 VAL A O 1
ATOM 861 N N . HIS A 1 110 ? 0.879 -0.669 13.977 1.00 98.25 110 HIS A N 1
ATOM 862 C CA . HIS A 1 110 ? 0.905 -0.019 15.280 1.00 98.25 110 HIS A CA 1
ATOM 863 C C . HIS A 1 110 ? -0.488 -0.047 15.898 1.00 98.25 110 HIS A C 1
ATOM 865 O O . HIS A 1 110 ? -1.467 0.379 15.2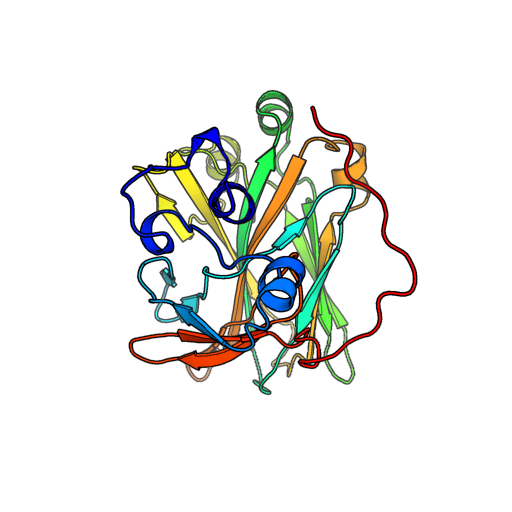82 1.00 98.25 110 HIS A O 1
ATOM 871 N N . SER A 1 111 ? -0.566 -0.515 17.136 1.00 96.44 111 SER A N 1
ATOM 872 C CA . SER A 1 111 ? -1.735 -0.412 18.011 1.00 96.44 111 SER A CA 1
ATOM 873 C C . SER A 1 111 ? -1.357 0.367 19.274 1.00 96.44 111 SER A C 1
ATOM 875 O O . SER A 1 111 ? -0.213 0.798 19.410 1.00 96.44 111 SER A O 1
ATOM 877 N N . ALA A 1 112 ? -2.296 0.541 20.208 1.00 94.38 112 ALA A N 1
ATOM 878 C CA . ALA A 1 112 ? -2.033 1.264 21.454 1.00 94.38 112 AL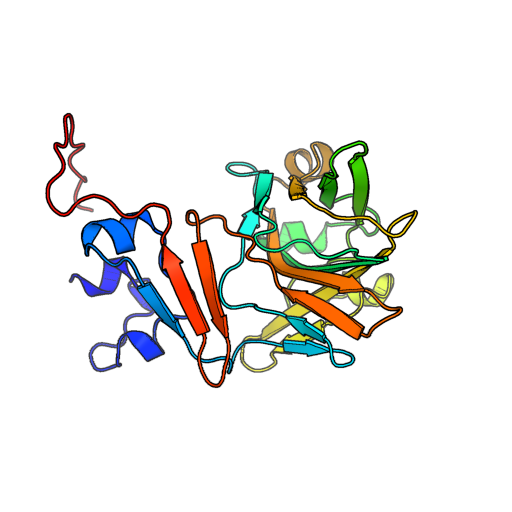A A CA 1
ATOM 879 C C . ALA A 1 112 ? -0.863 0.669 22.264 1.00 94.38 112 ALA A C 1
ATOM 881 O O . ALA A 1 112 ? -0.048 1.416 22.799 1.00 94.38 112 ALA A O 1
ATOM 882 N N . ASP A 1 113 ? -0.771 -0.664 22.315 1.00 93.00 113 ASP A N 1
ATOM 883 C CA . ASP A 1 113 ? 0.135 -1.369 23.231 1.00 93.00 113 ASP A CA 1
ATOM 884 C C . ASP A 1 113 ? 1.195 -2.218 22.516 1.00 93.00 113 ASP A C 1
ATOM 886 O O . ASP A 1 113 ? 2.170 -2.650 23.133 1.00 93.00 113 ASP A O 1
ATOM 890 N N . THR A 1 114 ? 1.013 -2.498 21.221 1.00 95.44 114 THR A N 1
ATOM 891 C CA . THR A 1 114 ? 1.873 -3.427 20.475 1.00 95.44 114 THR A CA 1
ATOM 892 C C . THR A 1 114 ? 2.194 -2.928 19.073 1.00 95.44 114 THR A C 1
ATOM 894 O O . THR A 1 114 ? 1.399 -2.223 18.444 1.00 95.44 114 THR A O 1
ATOM 897 N N . ILE A 1 115 ? 3.360 -3.342 18.576 1.00 98.00 115 ILE A N 1
ATOM 898 C CA . ILE A 1 115 ? 3.765 -3.193 17.180 1.00 98.00 115 ILE A CA 1
ATOM 899 C C . ILE A 1 115 ? 4.007 -4.597 16.635 1.00 98.00 115 ILE A C 1
ATOM 901 O O . ILE A 1 115 ? 4.910 -5.292 17.101 1.00 98.00 115 ILE A O 1
ATOM 905 N N . GLN A 1 116 ? 3.219 -5.003 15.644 1.00 98.31 116 GLN A N 1
ATOM 906 C CA . GLN A 1 116 ? 3.457 -6.242 14.900 1.00 98.31 116 GLN A CA 1
ATOM 907 C C . GLN A 1 116 ? 4.251 -5.922 13.638 1.00 98.31 116 GLN A C 1
ATOM 909 O O . GLN A 1 116 ? 4.014 -4.898 13.001 1.00 98.31 116 GLN A O 1
ATOM 914 N N . THR A 1 117 ? 5.227 -6.764 13.298 1.00 98.56 117 THR A N 1
ATOM 915 C CA . THR A 1 117 ? 6.148 -6.519 12.181 1.00 98.56 117 THR A CA 1
ATOM 916 C C . THR A 1 117 ? 6.112 -7.677 11.195 1.00 98.56 117 THR A C 1
ATOM 918 O O . THR A 1 117 ? 6.322 -8.824 11.576 1.00 98.56 117 THR A O 1
ATOM 921 N N . PHE A 1 118 ? 5.928 -7.349 9.922 1.00 98.69 118 PHE A N 1
ATOM 922 C CA . PHE A 1 118 ? 5.905 -8.280 8.801 1.00 98.69 118 PHE A CA 1
ATOM 923 C C . PHE A 1 118 ? 6.957 -7.885 7.765 1.00 98.69 118 PHE A C 1
ATOM 925 O O . PHE A 1 118 ? 7.384 -6.729 7.700 1.00 98.69 118 PHE A O 1
ATOM 932 N N . SER A 1 119 ? 7.356 -8.844 6.937 1.00 98.31 119 SER A N 1
ATOM 933 C CA . SER A 1 119 ? 8.254 -8.617 5.806 1.00 98.31 119 SER A CA 1
ATOM 934 C C . SER A 1 119 ? 7.501 -8.872 4.511 1.00 98.31 119 SER A C 1
ATOM 936 O O . SER A 1 119 ? 6.755 -9.839 4.427 1.00 98.31 119 SER A O 1
ATOM 938 N N . ILE A 1 120 ? 7.736 -8.022 3.517 1.00 98.50 120 ILE A N 1
ATOM 939 C CA . ILE A 1 120 ? 7.340 -8.230 2.129 1.00 98.50 120 ILE A CA 1
ATOM 940 C C . ILE A 1 120 ? 8.544 -8.771 1.383 1.00 98.50 120 ILE A C 1
ATOM 942 O O . ILE A 1 120 ? 9.618 -8.165 1.403 1.00 98.50 120 ILE A O 1
ATOM 946 N N . VAL A 1 121 ? 8.364 -9.902 0.725 1.00 98.19 121 VAL A N 1
ATOM 947 C CA . VAL A 1 121 ? 9.428 -10.697 0.134 1.00 98.19 121 VAL A CA 1
ATOM 948 C C . VAL A 1 121 ? 9.241 -10.798 -1.378 1.00 98.19 121 VAL A C 1
ATOM 950 O O . VAL A 1 121 ? 8.154 -11.093 -1.878 1.00 98.19 121 VAL A O 1
ATOM 953 N N . ALA A 1 122 ? 10.324 -10.571 -2.120 1.00 97.62 122 ALA A N 1
ATOM 954 C CA . ALA A 1 122 ? 10.343 -10.634 -3.573 1.00 97.62 122 ALA A CA 1
ATOM 955 C C . ALA A 1 122 ? 9.986 -12.042 -4.088 1.00 97.62 122 ALA A C 1
ATOM 957 O O . ALA A 1 122 ? 10.549 -13.049 -3.650 1.00 97.62 122 ALA A O 1
ATOM 958 N N . GLY A 1 123 ? 9.045 -12.113 -5.029 1.00 95.81 123 GLY A N 1
ATOM 959 C CA . GLY A 1 123 ? 8.523 -13.342 -5.631 1.00 95.81 123 GLY A CA 1
ATOM 960 C C . GLY A 1 123 ? 7.491 -14.087 -4.786 1.00 95.81 123 GLY A C 1
ATOM 961 O O . GLY A 1 123 ? 6.639 -14.759 -5.361 1.00 95.81 123 GLY A O 1
ATOM 962 N N . VAL A 1 124 ? 7.543 -13.964 -3.458 1.00 96.88 124 VAL A N 1
ATOM 963 C CA . VAL A 1 124 ? 6.585 -14.600 -2.537 1.00 96.88 124 VAL A CA 1
ATOM 964 C C . VAL A 1 124 ? 5.369 -13.705 -2.321 1.00 96.88 124 VAL A C 1
ATOM 966 O O . VAL A 1 124 ? 4.243 -14.156 -2.500 1.00 96.88 124 VAL A O 1
ATOM 969 N N . ASP A 1 125 ? 5.602 -12.436 -1.989 1.00 97.88 125 ASP A N 1
ATOM 970 C CA . ASP A 1 125 ? 4.541 -11.471 -1.708 1.00 97.88 125 ASP A CA 1
ATOM 971 C C . ASP A 1 125 ? 4.316 -10.569 -2.918 1.00 97.88 125 ASP A C 1
ATOM 973 O O . ASP A 1 125 ? 3.228 -10.549 -3.488 1.00 97.88 125 ASP A O 1
ATOM 977 N N . TRP A 1 126 ? 5.367 -9.868 -3.358 1.00 98.00 126 TRP A N 1
ATOM 978 C CA . TRP A 1 126 ? 5.349 -8.977 -4.523 1.00 98.00 126 TRP A CA 1
ATOM 979 C C . TRP A 1 126 ? 6.461 -9.341 -5.503 1.00 98.00 126 TRP A C 1
ATOM 981 O O . TRP A 1 126 ? 7.538 -9.778 -5.105 1.00 98.00 126 TRP A O 1
ATOM 991 N N . ALA A 1 127 ? 6.239 -9.110 -6.792 1.00 97.06 127 ALA A N 1
ATOM 992 C CA . ALA A 1 127 ? 7.252 -9.278 -7.833 1.00 97.06 127 ALA A CA 1
ATOM 993 C C . ALA A 1 127 ? 7.197 -8.117 -8.839 1.00 97.06 127 ALA A C 1
ATOM 995 O O . ALA A 1 127 ? 6.530 -7.109 -8.589 1.00 97.06 127 ALA A O 1
ATOM 996 N N . ASP A 1 128 ? 7.912 -8.231 -9.961 1.00 94.94 128 ASP A N 1
ATOM 997 C CA . ASP A 1 128 ? 7.865 -7.218 -11.014 1.00 94.94 128 ASP A CA 1
ATOM 998 C C . ASP A 1 128 ? 6.437 -7.016 -11.539 1.00 94.94 128 ASP A C 1
ATOM 1000 O O . ASP A 1 128 ? 5.653 -7.960 -11.662 1.00 94.94 128 ASP A O 1
ATOM 1004 N N . GLY A 1 129 ? 6.090 -5.761 -11.817 1.00 95.25 129 GLY A N 1
ATOM 1005 C CA . GLY A 1 129 ? 4.754 -5.386 -12.271 1.00 95.25 129 GLY A CA 1
ATOM 1006 C C . GLY A 1 129 ? 4.453 -5.737 -13.728 1.00 95.25 129 GLY A C 1
ATOM 1007 O O . GLY A 1 129 ? 3.333 -5.493 -14.166 1.00 95.25 129 GLY A O 1
ATOM 1008 N N . ALA A 1 130 ? 5.403 -6.275 -14.499 1.00 93.81 130 ALA A N 1
ATOM 1009 C CA . ALA A 1 130 ? 5.148 -6.688 -15.878 1.00 93.81 130 ALA A CA 1
ATOM 1010 C C . ALA A 1 130 ? 4.331 -7.986 -15.907 1.00 93.81 130 ALA A C 1
ATOM 1012 O O . ALA A 1 130 ? 4.445 -8.815 -15.006 1.00 93.81 130 ALA A O 1
ATOM 1013 N N . LEU A 1 131 ? 3.504 -8.173 -16.941 1.00 94.19 131 LEU A N 1
ATOM 1014 C CA . LEU A 1 131 ? 2.746 -9.416 -17.116 1.00 94.19 131 LEU A CA 1
ATOM 1015 C C . LEU A 1 131 ? 3.665 -10.641 -17.149 1.00 94.19 131 LEU A C 1
ATOM 1017 O O . LEU A 1 131 ? 4.759 -10.601 -17.710 1.00 94.19 131 LEU A O 1
ATOM 1021 N N . ASP A 1 132 ? 3.157 -11.746 -16.604 1.00 91.69 132 ASP A N 1
ATOM 1022 C CA . ASP A 1 132 ? 3.786 -13.066 -16.667 1.00 91.69 132 ASP A CA 1
ATOM 1023 C C . ASP A 1 132 ? 5.200 -13.096 -16.042 1.00 91.69 132 ASP A C 1
ATOM 1025 O O . ASP A 1 132 ? 6.085 -13.823 -16.495 1.00 91.69 132 ASP A O 1
ATOM 1029 N N . SER A 1 133 ? 5.394 -12.313 -14.969 1.00 93.44 133 SER A N 1
ATOM 1030 C CA . SER A 1 133 ? 6.598 -12.298 -14.128 1.00 93.44 133 SER A CA 1
ATOM 1031 C C . SER A 1 133 ? 7.142 -13.714 -13.865 1.00 93.44 133 SER A C 1
ATOM 1033 O O . SER A 1 133 ? 6.487 -14.534 -13.196 1.00 93.44 133 SER A O 1
ATOM 1035 N N . PRO A 1 134 ? 8.373 -14.013 -14.324 1.00 92.69 134 PRO A N 1
ATOM 1036 C CA . PRO A 1 134 ? 9.049 -15.261 -13.989 1.00 92.69 134 PRO A CA 1
ATOM 1037 C C . PRO A 1 134 ? 9.291 -15.387 -12.484 1.00 92.69 134 PRO A C 1
ATOM 1039 O O . PRO A 1 134 ? 9.181 -16.482 -11.931 1.00 92.69 134 PRO A O 1
ATOM 1042 N N . LEU A 1 135 ? 9.582 -14.264 -11.818 1.00 93.50 135 LEU A N 1
ATOM 1043 C CA . LEU A 1 135 ? 9.833 -14.223 -10.384 1.00 93.50 135 LEU A CA 1
ATOM 1044 C C . LEU A 1 135 ? 8.573 -14.617 -9.599 1.00 93.50 135 LEU A C 1
ATOM 1046 O O . LEU A 1 135 ? 8.648 -15.528 -8.772 1.00 93.50 135 LEU A O 1
ATOM 1050 N N . ALA A 1 136 ? 7.417 -14.027 -9.925 1.00 94.56 136 ALA A N 1
ATOM 1051 C CA . ALA A 1 136 ? 6.132 -14.394 -9.328 1.00 94.56 136 ALA A CA 1
ATOM 1052 C C . ALA A 1 136 ? 5.801 -15.869 -9.560 1.00 94.56 136 ALA A C 1
ATOM 1054 O O . ALA A 1 136 ? 5.446 -16.582 -8.626 1.00 94.56 136 ALA A O 1
ATOM 1055 N N . THR A 1 137 ? 5.977 -16.353 -10.793 1.00 93.19 137 THR A N 1
ATOM 1056 C CA . THR A 1 137 ? 5.688 -17.750 -11.152 1.00 93.19 137 THR A CA 1
ATOM 1057 C C . THR A 1 137 ? 6.575 -18.730 -10.380 1.00 93.19 137 THR A C 1
ATOM 1059 O O . THR A 1 137 ? 6.110 -19.784 -9.954 1.00 93.19 137 THR A O 1
ATOM 1062 N N . SER A 1 138 ? 7.849 -18.387 -10.164 1.00 92.62 138 SER A N 1
ATOM 1063 C CA . SER A 1 138 ? 8.811 -19.273 -9.497 1.00 92.62 138 SER A CA 1
ATOM 1064 C C . SER A 1 138 ? 8.533 -19.506 -8.005 1.00 92.62 138 SER A C 1
ATOM 1066 O O . SER A 1 138 ? 8.929 -20.541 -7.467 1.00 92.62 138 SER A O 1
ATOM 1068 N N . ARG A 1 139 ? 7.866 -18.560 -7.332 1.00 94.38 139 ARG A N 1
ATOM 1069 C CA . ARG A 1 139 ? 7.621 -18.589 -5.877 1.00 94.38 139 ARG A CA 1
ATOM 1070 C C . ARG A 1 139 ? 6.142 -18.550 -5.491 1.00 94.38 139 ARG A C 1
ATOM 1072 O O . ARG A 1 139 ? 5.824 -18.847 -4.346 1.00 94.38 139 ARG A O 1
ATOM 1079 N N . GLY A 1 140 ? 5.254 -18.274 -6.441 1.00 93.38 140 GLY A N 1
ATOM 1080 C CA . GLY A 1 140 ? 3.810 -18.340 -6.263 1.00 93.38 140 GLY A CA 1
ATOM 1081 C C . GLY A 1 140 ? 3.168 -17.076 -5.692 1.00 93.38 140 GLY A C 1
ATOM 1082 O O . GLY A 1 140 ? 2.135 -17.209 -5.039 1.00 93.38 140 GLY A O 1
ATOM 1083 N N . ALA A 1 141 ? 3.729 -15.879 -5.930 1.00 96.25 141 ALA A N 1
ATOM 1084 C CA . ALA A 1 141 ? 3.059 -14.628 -5.554 1.00 96.25 141 ALA A CA 1
ATOM 1085 C C . ALA A 1 141 ? 1.631 -14.578 -6.109 1.00 96.25 141 ALA A C 1
ATOM 1087 O O . ALA A 1 141 ? 1.388 -14.825 -7.296 1.00 96.25 141 ALA A O 1
ATOM 1088 N N . GLN A 1 142 ? 0.677 -14.243 -5.241 1.00 97.50 142 GLN A N 1
ATOM 1089 C CA . GLN A 1 142 ? -0.731 -14.233 -5.603 1.00 97.50 142 GLN A CA 1
ATOM 1090 C C . GLN A 1 142 ? -1.060 -12.972 -6.405 1.00 97.50 142 GLN A C 1
ATOM 1092 O O . GLN A 1 142 ? -1.006 -11.857 -5.891 1.00 97.50 142 GLN A O 1
ATOM 1097 N N . VAL A 1 143 ? -1.457 -13.147 -7.664 1.00 97.69 143 VAL A N 1
ATOM 1098 C CA . VAL A 1 143 ? -1.909 -12.041 -8.517 1.00 97.69 143 VAL A CA 1
ATOM 1099 C C . VAL A 1 143 ? -3.283 -11.555 -8.047 1.00 97.69 143 VAL A C 1
ATOM 1101 O O . VAL A 1 143 ? -4.242 -12.325 -8.007 1.00 97.69 143 VAL A O 1
ATOM 1104 N N . ALA A 1 144 ? -3.375 -10.270 -7.711 1.00 97.50 144 ALA A N 1
ATOM 1105 C CA . ALA A 1 144 ? -4.617 -9.576 -7.374 1.00 97.50 144 ALA A CA 1
ATOM 1106 C C . ALA A 1 144 ? -5.305 -9.032 -8.631 1.00 97.50 144 ALA A C 1
ATOM 1108 O O . ALA A 1 144 ? -6.514 -9.155 -8.805 1.00 97.50 144 ALA A O 1
ATOM 1109 N N . LEU A 1 145 ? -4.513 -8.440 -9.527 1.00 96.56 145 LEU A N 1
ATOM 1110 C CA . LEU A 1 145 ? -4.981 -7.849 -10.771 1.00 96.56 145 LEU A CA 1
ATOM 1111 C C . LEU A 1 145 ? -4.045 -8.224 -11.913 1.00 96.56 145 LEU A C 1
ATOM 1113 O O . LEU A 1 145 ? -2.828 -8.095 -11.793 1.00 96.56 145 LEU A O 1
ATOM 1117 N N . ARG A 1 146 ? -4.639 -8.584 -13.052 1.00 96.12 146 ARG A N 1
ATOM 1118 C CA . ARG A 1 146 ? -3.949 -8.738 -14.332 1.00 96.12 146 ARG A CA 1
ATOM 1119 C C . ARG A 1 146 ? -4.558 -7.783 -15.360 1.00 96.12 146 ARG A C 1
ATOM 1121 O O . ARG A 1 146 ? -5.605 -8.073 -15.933 1.00 96.12 146 ARG A O 1
ATOM 1128 N N . ASP A 1 147 ? -3.907 -6.647 -15.579 1.00 93.31 147 ASP A N 1
ATOM 1129 C CA . ASP A 1 147 ? -4.287 -5.633 -16.564 1.00 93.31 147 ASP A CA 1
ATOM 1130 C C . ASP A 1 147 ? -3.555 -5.892 -17.889 1.00 93.31 147 ASP A C 1
ATOM 1132 O O . ASP A 1 147 ? -2.399 -5.514 -18.086 1.00 93.31 147 ASP A O 1
ATOM 1136 N N . VAL A 1 148 ? -4.238 -6.586 -18.801 1.00 92.25 148 VAL A N 1
ATOM 1137 C CA . VAL A 1 148 ? -3.668 -6.985 -20.098 1.00 92.25 148 VAL A CA 1
ATOM 1138 C C . VAL A 1 148 ? -3.442 -5.790 -21.015 1.00 92.25 148 VAL A C 1
ATOM 1140 O O . VAL A 1 148 ? -2.453 -5.758 -21.741 1.00 92.25 148 VAL A O 1
ATOM 1143 N N . GLU A 1 149 ? -4.340 -4.809 -20.976 1.00 88.06 149 GLU A N 1
ATOM 1144 C CA . GLU A 1 149 ? -4.270 -3.618 -21.823 1.00 88.06 149 GLU A CA 1
ATOM 1145 C C . GLU A 1 149 ? -3.150 -2.681 -21.357 1.00 88.06 149 GLU A C 1
ATOM 1147 O O . GLU A 1 149 ? -2.393 -2.159 -22.175 1.00 88.06 149 GLU A O 1
ATOM 1152 N N . GLY A 1 150 ? -2.996 -2.525 -20.040 1.00 85.50 150 GLY A N 1
ATOM 1153 C CA . GLY A 1 150 ? -1.910 -1.762 -19.427 1.00 85.50 150 GLY A CA 1
ATOM 1154 C C . GLY A 1 150 ? -0.570 -2.496 -19.359 1.00 85.50 150 GLY A C 1
ATOM 1155 O O . GLY A 1 150 ? 0.424 -1.885 -18.969 1.00 85.50 150 GLY A O 1
ATOM 1156 N N . GLY A 1 151 ? -0.520 -3.785 -19.713 1.00 91.38 151 GLY A N 1
ATOM 1157 C CA . GLY A 1 151 ? 0.697 -4.593 -19.623 1.00 91.38 151 GLY A CA 1
ATOM 1158 C C . GLY A 1 151 ? 1.197 -4.780 -18.187 1.00 91.38 151 GLY A C 1
ATOM 1159 O O . GLY A 1 151 ? 2.400 -4.949 -17.983 1.00 91.38 151 GLY A O 1
ATOM 1160 N N . ARG A 1 152 ? 0.292 -4.733 -17.198 1.00 92.50 152 ARG A N 1
ATOM 1161 C CA . ARG A 1 152 ? 0.634 -4.673 -15.774 1.00 92.50 152 ARG A CA 1
ATOM 1162 C C . ARG A 1 152 ? -0.044 -5.769 -14.959 1.00 92.50 152 ARG A C 1
ATOM 1164 O O . ARG A 1 152 ? -1.183 -6.148 -15.223 1.00 92.50 152 ARG A O 1
ATOM 1171 N N . GLN A 1 153 ? 0.627 -6.231 -13.914 1.00 95.94 153 GLN A N 1
ATOM 1172 C CA . GLN A 1 153 ? 0.036 -7.052 -12.866 1.00 95.94 153 GLN A CA 1
ATOM 1173 C C . GLN A 1 153 ? 0.402 -6.546 -11.473 1.00 95.94 153 GLN A C 1
ATOM 1175 O O . GLN A 1 153 ? 1.428 -5.899 -11.274 1.00 95.94 153 GLN A O 1
ATOM 1180 N N . GLU A 1 154 ? -0.473 -6.831 -10.518 1.00 97.75 154 GLU A N 1
ATOM 1181 C CA . GLU A 1 154 ? -0.341 -6.431 -9.118 1.00 97.75 154 GLU A CA 1
ATOM 1182 C C . GLU A 1 154 ? -0.589 -7.646 -8.235 1.00 97.75 154 GLU A C 1
ATOM 1184 O O . GLU A 1 154 ? -1.406 -8.508 -8.577 1.00 97.75 154 GLU A O 1
ATOM 1189 N N . TYR A 1 155 ? 0.088 -7.705 -7.094 1.00 98.56 155 TYR A N 1
ATOM 1190 C CA . TYR A 1 155 ? 0.075 -8.861 -6.207 1.00 98.56 155 TYR A CA 1
ATOM 1191 C C . TYR A 1 155 ? -0.570 -8.510 -4.877 1.00 98.56 155 TYR A C 1
ATOM 1193 O O . TYR A 1 155 ? -0.375 -7.406 -4.369 1.00 98.56 155 TYR A O 1
ATOM 1201 N N . ILE A 1 156 ? -1.326 -9.450 -4.318 1.00 98.69 156 ILE A N 1
ATOM 1202 C CA . ILE A 1 156 ? -1.923 -9.331 -2.991 1.00 98.69 156 ILE A CA 1
ATOM 1203 C C . ILE A 1 156 ? -1.140 -10.185 -2.001 1.00 98.69 156 ILE A C 1
ATOM 1205 O O . ILE A 1 156 ? -0.910 -11.370 -2.226 1.00 98.69 156 ILE A O 1
ATOM 1209 N N . VAL A 1 157 ? -0.789 -9.580 -0.874 1.00 98.38 157 VAL A N 1
ATOM 1210 C CA . VAL A 1 157 ? -0.272 -10.268 0.307 1.00 98.38 157 VAL A CA 1
ATOM 1211 C C . VAL A 1 157 ? -1.262 -10.085 1.448 1.00 98.38 157 VAL A C 1
ATOM 1213 O O . VAL A 1 157 ? -1.828 -9.004 1.624 1.00 98.38 157 VAL A O 1
ATOM 1216 N N . ARG A 1 158 ? -1.485 -11.155 2.211 1.00 98.38 158 ARG A N 1
ATOM 1217 C CA . ARG A 1 158 ? -2.412 -11.181 3.344 1.00 98.38 158 ARG A CA 1
ATOM 1218 C C . ARG A 1 158 ? -1.636 -11.481 4.619 1.00 98.38 158 ARG A C 1
ATOM 1220 O O . ARG A 1 158 ? -1.191 -12.605 4.833 1.00 98.38 158 ARG A O 1
ATOM 1227 N N . LEU A 1 159 ? -1.453 -10.461 5.445 1.00 98.56 159 LEU A N 1
ATOM 1228 C CA . LEU A 1 159 ? -0.674 -10.514 6.676 1.00 98.56 159 LEU A CA 1
ATOM 1229 C C . LEU A 1 159 ? -1.614 -10.822 7.844 1.00 98.56 159 LEU A C 1
ATOM 1231 O O . LEU A 1 159 ? -2.392 -9.963 8.263 1.00 98.56 159 LEU A O 1
ATOM 1235 N N . ALA A 1 160 ? -1.577 -12.057 8.341 1.00 98.50 160 ALA A N 1
ATOM 1236 C CA . ALA A 1 160 ? -2.345 -12.456 9.518 1.00 98.50 160 ALA A CA 1
ATOM 1237 C C . ALA A 1 160 ? -1.773 -11.780 10.770 1.00 98.50 160 ALA A C 1
ATOM 1239 O O . ALA A 1 160 ? -0.571 -11.860 11.016 1.00 98.50 160 ALA A O 1
ATOM 1240 N N . LEU A 1 161 ? -2.629 -11.120 11.549 1.00 98.25 161 LEU A N 1
ATOM 1241 C CA . LEU A 1 161 ? -2.235 -10.532 12.825 1.00 98.25 161 LEU A CA 1
ATOM 1242 C C . LEU A 1 161 ? -2.192 -11.629 13.896 1.00 98.25 161 LEU A C 1
ATOM 1244 O O . LEU A 1 161 ? -3.042 -12.520 13.908 1.00 98.25 161 LEU A O 1
ATOM 1248 N N . ASP A 1 162 ? -1.235 -11.546 14.821 1.00 96.94 162 ASP A N 1
ATOM 1249 C CA . ASP A 1 162 ? -1.016 -12.566 15.863 1.00 96.94 162 ASP A CA 1
ATOM 1250 C C . ASP A 1 162 ? -2.243 -12.751 16.778 1.00 96.94 162 ASP A C 1
ATOM 1252 O O . ASP A 1 162 ? -2.485 -13.827 17.330 1.00 96.94 162 ASP A O 1
ATOM 1256 N N . ALA A 1 163 ? -3.025 -11.684 16.936 1.00 95.81 163 ALA A N 1
ATOM 1257 C CA . ALA A 1 163 ? -4.308 -11.650 17.620 1.00 95.81 163 ALA A CA 1
ATOM 1258 C C . ALA A 1 163 ? -5.189 -10.542 17.011 1.00 95.81 163 ALA A C 1
ATOM 1260 O O . ALA A 1 163 ? -4.650 -9.603 16.408 1.00 95.81 163 ALA A O 1
ATOM 1261 N N . PRO A 1 164 ? -6.525 -10.591 17.199 1.00 97.50 164 PRO A N 1
ATOM 1262 C CA . PRO A 1 164 ? -7.398 -9.468 16.878 1.00 97.50 164 PRO A CA 1
ATOM 1263 C C . PRO A 1 164 ? -6.846 -8.173 17.485 1.00 97.50 164 PRO A C 1
ATOM 1265 O O . PRO A 1 164 ? -6.586 -8.091 18.684 1.00 97.50 164 PRO A O 1
ATOM 1268 N N . THR A 1 165 ? -6.589 -7.188 16.634 1.00 97.69 165 THR A N 1
ATOM 1269 C CA . THR A 1 165 ? -5.873 -5.957 16.984 1.00 97.69 165 THR A CA 1
ATOM 1270 C C . THR A 1 165 ? -6.683 -4.778 16.483 1.00 97.69 165 THR A C 1
ATOM 1272 O O . THR A 1 165 ? -7.347 -4.892 15.464 1.00 97.69 165 THR A O 1
ATOM 1275 N N . THR A 1 166 ? -6.630 -3.631 17.160 1.00 98.19 166 THR A N 1
ATOM 1276 C CA . THR A 1 166 ? -7.157 -2.368 16.614 1.00 98.19 166 THR A CA 1
ATOM 1277 C C . THR A 1 166 ? -5.988 -1.501 16.144 1.00 98.19 166 THR A C 1
ATOM 1279 O O . THR A 1 166 ? -5.398 -0.797 16.971 1.00 98.19 166 THR A O 1
ATOM 1282 N N . PRO A 1 167 ? -5.589 -1.566 14.857 1.00 98.19 167 PRO A N 1
ATOM 1283 C CA . PRO A 1 167 ? -4.506 -0.741 14.344 1.00 98.19 167 PRO A CA 1
ATOM 1284 C C . PRO A 1 167 ? -4.882 0.739 14.365 1.00 98.19 167 PRO A C 1
ATOM 1286 O O . PRO A 1 167 ? -6.020 1.112 14.091 1.00 98.19 167 PRO A O 1
ATOM 1289 N N . GLN A 1 168 ? -3.904 1.583 14.666 1.00 97.38 168 GLN A N 1
ATOM 1290 C CA . GLN A 1 168 ? -4.018 3.043 14.653 1.00 97.38 168 GLN A CA 1
ATOM 1291 C C . GLN A 1 168 ? -3.220 3.650 13.495 1.00 97.38 168 GLN A C 1
ATOM 1293 O O . GLN A 1 168 ? -3.598 4.683 12.941 1.00 97.38 168 GLN A O 1
ATOM 1298 N N . GLN A 1 169 ? -2.134 2.984 13.101 1.00 97.56 169 GLN A N 1
ATOM 1299 C CA . GLN A 1 169 ? -1.258 3.411 12.021 1.00 97.56 169 GLN A CA 1
ATOM 1300 C C . GLN A 1 169 ? -0.519 2.207 11.438 1.00 97.56 169 GLN A C 1
ATOM 1302 O O . GLN A 1 169 ? -0.215 1.250 12.153 1.00 97.56 169 GLN A O 1
ATOM 1307 N N . LEU A 1 170 ? -0.217 2.268 10.146 1.00 98.31 170 LEU A N 1
ATOM 1308 C CA . LEU A 1 170 ? 0.722 1.362 9.497 1.00 98.31 170 LEU A CA 1
ATOM 1309 C C . LEU A 1 170 ? 1.955 2.150 9.059 1.00 98.31 170 LEU A C 1
ATOM 1311 O O . LEU A 1 170 ? 1.825 3.265 8.556 1.00 98.31 170 LEU A O 1
ATOM 1315 N N . GLU A 1 171 ? 3.129 1.550 9.183 1.00 98.62 171 GLU A N 1
ATOM 1316 C CA . GLU A 1 171 ? 4.359 2.035 8.562 1.00 98.62 171 GLU A CA 1
ATOM 1317 C C . GLU A 1 171 ? 4.847 0.986 7.567 1.00 98.62 171 GLU A C 1
ATOM 1319 O O . GLU A 1 171 ? 4.990 -0.187 7.910 1.00 98.62 171 GLU A O 1
ATOM 1324 N N . VAL A 1 172 ? 5.091 1.391 6.323 1.00 98.75 172 VAL A N 1
ATOM 1325 C CA . VAL A 1 172 ? 5.720 0.534 5.313 1.00 98.75 172 VAL A CA 1
ATOM 1326 C C . VAL A 1 172 ? 7.040 1.169 4.927 1.00 98.75 172 VAL A C 1
ATOM 1328 O O . VAL A 1 172 ? 7.064 2.314 4.484 1.00 98.75 172 VAL A O 1
ATOM 1331 N N . GLN A 1 173 ? 8.130 0.429 5.103 1.00 98.75 173 GLN A N 1
ATOM 1332 C CA . GLN A 1 173 ? 9.489 0.913 4.893 1.00 98.75 173 GLN A CA 1
ATOM 1333 C C . GLN A 1 173 ? 10.292 -0.073 4.044 1.00 98.75 173 GLN A C 1
ATOM 1335 O O . GLN A 1 173 ? 10.375 -1.251 4.382 1.00 98.75 173 GLN A O 1
ATOM 1340 N N . LEU A 1 174 ? 10.946 0.395 2.980 1.00 98.75 174 LEU A N 1
ATOM 1341 C CA . LEU A 1 174 ? 11.907 -0.408 2.224 1.00 98.75 174 LEU A CA 1
ATOM 1342 C C . LEU A 1 174 ? 13.054 -0.870 3.123 1.00 98.75 174 LEU A C 1
ATOM 1344 O O . LEU A 1 174 ? 13.604 -0.087 3.900 1.00 98.75 174 LEU A O 1
ATOM 1348 N N . THR A 1 175 ? 13.486 -2.121 2.990 1.00 98.69 175 THR A N 1
ATOM 1349 C CA . THR A 1 175 ? 14.637 -2.591 3.767 1.00 98.69 175 THR A CA 1
ATOM 1350 C C . THR A 1 175 ? 15.927 -1.918 3.294 1.00 98.69 175 THR A C 1
ATOM 1352 O O . THR A 1 175 ? 16.083 -1.576 2.121 1.00 98.69 175 THR A O 1
ATOM 1355 N N . ALA A 1 176 ? 16.889 -1.749 4.206 1.00 98.00 176 ALA A N 1
ATOM 1356 C CA . ALA A 1 176 ? 18.199 -1.201 3.853 1.00 98.00 176 ALA A CA 1
ATOM 1357 C C . ALA A 1 176 ? 18.927 -2.074 2.816 1.00 98.00 176 ALA A C 1
ATOM 1359 O O . ALA A 1 176 ? 19.592 -1.541 1.934 1.00 98.00 176 ALA A O 1
ATOM 1360 N N . GLN A 1 177 ? 18.762 -3.401 2.897 1.00 96.56 177 GLN A N 1
ATOM 1361 C CA . GLN A 1 177 ? 19.328 -4.340 1.930 1.00 96.56 177 GLN A CA 1
ATOM 1362 C C . GLN A 1 177 ? 18.766 -4.086 0.527 1.00 96.56 177 GLN A C 1
ATOM 1364 O O . GLN A 1 177 ? 19.534 -3.907 -0.414 1.00 96.56 177 GLN A O 1
ATOM 1369 N N . PHE A 1 178 ? 17.437 -4.007 0.398 1.00 98.06 178 PHE A N 1
ATOM 1370 C CA . PHE A 1 178 ? 16.790 -3.766 -0.889 1.00 98.06 178 PHE A CA 1
ATOM 1371 C C . PHE A 1 178 ? 17.229 -2.430 -1.500 1.00 98.06 178 PHE A C 1
ATOM 1373 O O . PHE A 1 178 ? 17.589 -2.380 -2.671 1.00 98.06 178 PHE A O 1
ATOM 1380 N N . GLN A 1 179 ? 17.294 -1.367 -0.694 1.00 97.69 179 GLN A N 1
ATOM 1381 C CA . GLN A 1 179 ? 17.746 -0.048 -1.152 1.00 97.69 179 GLN A CA 1
ATOM 1382 C C . GLN A 1 179 ? 19.208 -0.043 -1.632 1.00 97.69 179 GLN A C 1
ATOM 1384 O O . GLN A 1 179 ? 19.536 0.651 -2.591 1.00 97.69 179 GLN A O 1
ATOM 1389 N N . GLN A 1 180 ? 20.092 -0.791 -0.965 1.00 96.69 180 GLN A N 1
ATOM 1390 C CA . GLN A 1 180 ? 21.517 -0.849 -1.310 1.00 96.69 180 GLN A CA 1
ATOM 1391 C C . GLN A 1 180 ? 21.791 -1.703 -2.549 1.00 96.69 180 GLN A C 1
ATOM 1393 O O . GLN A 1 180 ? 22.596 -1.312 -3.392 1.00 96.69 180 GLN A O 1
ATOM 1398 N N . GLU A 1 181 ? 21.147 -2.866 -2.656 1.00 96.38 181 GLU A N 1
ATOM 1399 C CA . GLU A 1 181 ? 21.352 -3.798 -3.769 1.00 96.38 181 GLU A CA 1
ATOM 1400 C C . GLU A 1 181 ? 20.579 -3.376 -5.028 1.00 96.38 181 GLU A C 1
ATOM 1402 O O . GLU A 1 181 ? 21.051 -3.593 -6.145 1.00 96.38 181 GLU A O 1
ATOM 1407 N N . PHE A 1 182 ? 19.422 -2.727 -4.858 1.00 97.19 182 PHE A N 1
ATOM 1408 C CA . PHE A 1 182 ? 18.506 -2.370 -5.942 1.00 97.19 182 PHE A CA 1
ATOM 1409 C C . PHE A 1 182 ? 18.070 -0.891 -5.901 1.00 97.19 182 PHE A C 1
ATOM 1411 O O . PHE A 1 182 ? 16.873 -0.601 -5.932 1.00 97.19 182 PHE A O 1
ATOM 1418 N N . PRO A 1 183 ? 19.002 0.082 -5.907 1.00 97.06 183 PRO A N 1
ATOM 1419 C CA . PRO A 1 183 ? 18.669 1.507 -5.779 1.00 97.06 183 PRO A CA 1
ATOM 1420 C C . PRO A 1 183 ? 17.861 2.072 -6.960 1.00 97.06 183 PRO A C 1
ATOM 1422 O O . PRO A 1 183 ? 17.291 3.154 -6.857 1.00 97.06 183 PRO A O 1
ATOM 1425 N N . ALA A 1 184 ? 17.830 1.359 -8.090 1.00 96.94 184 ALA A N 1
ATOM 1426 C CA . ALA A 1 184 ? 17.057 1.712 -9.282 1.00 96.94 184 ALA A CA 1
ATOM 1427 C C . ALA A 1 184 ? 15.637 1.110 -9.295 1.00 96.94 184 ALA A C 1
ATOM 1429 O O . ALA A 1 184 ? 14.917 1.271 -10.285 1.00 96.94 184 ALA A O 1
ATOM 1430 N N . LEU A 1 185 ? 15.253 0.383 -8.241 1.00 97.81 185 LEU A N 1
ATOM 1431 C CA . LEU A 1 185 ? 13.925 -0.200 -8.086 1.00 97.81 185 LEU A CA 1
ATOM 1432 C C . LEU A 1 185 ? 13.110 0.562 -7.043 1.00 97.81 185 LEU A C 1
ATOM 1434 O O . LEU A 1 185 ? 13.636 1.109 -6.076 1.00 97.81 185 LEU A O 1
ATOM 1438 N N . ALA A 1 186 ? 11.800 0.543 -7.243 1.00 98.19 186 ALA A N 1
ATOM 1439 C CA . ALA A 1 186 ? 10.807 1.066 -6.328 1.00 98.19 186 ALA A CA 1
ATOM 1440 C C . ALA A 1 186 ? 9.770 -0.014 -6.008 1.00 98.19 186 ALA A C 1
ATOM 1442 O O . ALA A 1 186 ? 9.470 -0.877 -6.840 1.00 98.19 186 ALA A O 1
ATOM 1443 N N . ALA A 1 187 ? 9.191 0.064 -4.813 1.00 98.38 187 ALA A N 1
ATOM 1444 C CA . ALA A 1 187 ? 8.005 -0.702 -4.458 1.00 98.38 187 ALA A CA 1
ATOM 1445 C C . ALA A 1 187 ? 6.780 0.210 -4.530 1.00 98.38 187 ALA A C 1
ATOM 1447 O O . ALA A 1 187 ? 6.762 1.285 -3.933 1.00 98.38 187 ALA A O 1
ATOM 1448 N N . VAL A 1 188 ? 5.747 -0.220 -5.246 1.00 98.25 188 VAL A N 1
ATOM 1449 C CA . VAL A 1 188 ? 4.472 0.493 -5.322 1.00 98.25 188 VAL A CA 1
ATOM 1450 C C . VAL A 1 188 ? 3.470 -0.223 -4.435 1.00 98.25 188 VAL A C 1
ATOM 1452 O O . VAL A 1 188 ? 3.062 -1.345 -4.728 1.00 98.25 188 VAL A O 1
ATOM 1455 N N . LEU A 1 189 ? 3.052 0.444 -3.363 1.00 98.56 189 LEU A N 1
ATOM 1456 C CA . LEU A 1 189 ? 1.932 0.040 -2.526 1.00 98.56 189 LEU A CA 1
ATOM 1457 C C . LEU A 1 189 ? 0.655 0.662 -3.099 1.00 98.56 189 LEU A C 1
ATOM 1459 O O . LEU A 1 189 ? 0.379 1.846 -2.912 1.00 98.56 189 LEU A O 1
ATOM 1463 N N . GLN A 1 190 ? -0.114 -0.140 -3.827 1.00 97.56 190 GLN A N 1
ATOM 1464 C CA . GLN A 1 190 ? -1.282 0.315 -4.575 1.00 97.56 190 GLN A CA 1
ATOM 1465 C C . GLN A 1 190 ? -2.554 0.392 -3.723 1.00 97.56 190 GLN A C 1
ATOM 1467 O O . GLN A 1 190 ? -3.393 1.249 -3.994 1.00 97.56 190 GLN A O 1
ATOM 1472 N N . ALA A 1 191 ? -2.708 -0.491 -2.730 1.00 98.12 191 ALA A N 1
ATOM 1473 C CA . ALA A 1 191 ? -3.818 -0.471 -1.777 1.00 98.12 191 ALA A CA 1
ATOM 1474 C C . ALA A 1 191 ? -3.435 -1.151 -0.454 1.00 98.12 191 ALA A C 1
ATOM 1476 O O . ALA A 1 191 ? -2.610 -2.065 -0.433 1.00 98.12 191 ALA A O 1
ATOM 1477 N N . ALA A 1 192 ? -4.084 -0.746 0.636 1.00 98.50 192 ALA A N 1
ATOM 1478 C CA . ALA A 1 192 ? -4.016 -1.411 1.936 1.00 98.50 192 ALA A CA 1
ATOM 1479 C C . ALA A 1 192 ? -5.431 -1.543 2.513 1.00 98.50 192 ALA A C 1
ATOM 1481 O O . ALA A 1 192 ? -6.249 -0.636 2.360 1.00 98.50 192 ALA A O 1
ATOM 1482 N N . THR A 1 193 ? -5.774 -2.666 3.138 1.00 98.62 193 THR A N 1
ATOM 1483 C CA . THR A 1 193 ? -7.113 -2.896 3.706 1.00 98.62 193 THR A CA 1
ATOM 1484 C C . THR A 1 193 ? -7.021 -3.743 4.967 1.00 98.62 193 THR A C 1
ATOM 1486 O O . THR A 1 193 ? -6.439 -4.822 4.960 1.00 98.62 193 THR A O 1
ATOM 1489 N N . LEU A 1 194 ? -7.599 -3.245 6.059 1.00 98.69 194 LEU A N 1
ATOM 1490 C CA . LEU A 1 194 ? -7.773 -4.015 7.288 1.00 98.69 194 LEU A CA 1
ATOM 1491 C C . LEU A 1 194 ? -9.021 -4.878 7.174 1.00 98.69 194 LEU A C 1
ATOM 1493 O O . LEU A 1 194 ? -10.047 -4.395 6.696 1.00 98.69 194 LEU A O 1
ATOM 1497 N N . VAL A 1 195 ? -8.942 -6.120 7.639 1.00 98.62 195 VAL A N 1
ATOM 1498 C CA . VAL A 1 195 ? -10.032 -7.096 7.557 1.00 98.62 195 VAL A CA 1
ATOM 1499 C C . VAL A 1 195 ? -10.228 -7.762 8.915 1.00 98.62 195 VAL A C 1
ATOM 1501 O O . VAL A 1 195 ? -9.264 -8.171 9.561 1.00 98.62 195 VAL A O 1
ATOM 1504 N N . ASP A 1 196 ? -11.481 -7.883 9.340 1.00 98.38 196 ASP A N 1
ATOM 1505 C CA . ASP A 1 196 ? -11.917 -8.775 10.411 1.00 98.38 196 ASP A CA 1
ATOM 1506 C C . ASP A 1 196 ? -12.618 -9.990 9.800 1.00 98.38 196 ASP A C 1
ATOM 1508 O O . ASP A 1 196 ? -13.792 -9.946 9.425 1.00 98.38 196 ASP A O 1
ATOM 1512 N N . GLU A 1 197 ? -11.901 -11.105 9.707 1.00 97.31 197 GLU A N 1
ATOM 1513 C CA . GLU A 1 197 ? -12.404 -12.326 9.067 1.00 97.31 197 GLU A CA 1
ATOM 1514 C C . GLU A 1 197 ? -13.570 -12.971 9.822 1.00 97.31 197 GLU A C 1
ATOM 1516 O O . GLU A 1 197 ? -14.334 -13.737 9.238 1.00 97.31 197 GLU A O 1
ATOM 1521 N N . ARG A 1 198 ? -13.745 -12.663 11.114 1.00 97.50 198 ARG A N 1
ATOM 1522 C CA . ARG A 1 198 ? -14.832 -13.232 11.928 1.00 97.50 198 ARG A CA 1
ATOM 1523 C C . ARG A 1 198 ? -16.185 -12.638 11.555 1.00 97.50 198 ARG A C 1
ATOM 1525 O O . ARG A 1 198 ? -17.211 -13.295 11.724 1.00 97.50 198 ARG A O 1
ATOM 1532 N N . THR A 1 199 ? -16.184 -11.382 11.113 1.00 97.00 199 THR A N 1
ATOM 1533 C CA . THR A 1 199 ? -17.392 -10.595 10.834 1.00 97.00 199 THR A CA 1
ATOM 1534 C C . THR A 1 199 ? -17.553 -10.270 9.350 1.00 97.00 199 THR A C 1
ATOM 1536 O O . THR A 1 199 ? -18.649 -9.907 8.929 1.00 97.00 199 THR A O 1
ATOM 1539 N N . GLY A 1 200 ? -16.482 -10.393 8.559 1.00 95.56 200 GLY A N 1
ATOM 1540 C CA . GLY A 1 200 ? -16.420 -9.920 7.176 1.00 95.56 200 GLY A CA 1
ATOM 1541 C C . GLY A 1 200 ? -16.294 -8.398 7.066 1.00 95.56 200 GLY A C 1
ATOM 1542 O O . GLY A 1 200 ? -16.377 -7.859 5.965 1.00 95.56 200 GLY A O 1
ATOM 1543 N N . ALA A 1 201 ? -16.115 -7.686 8.185 1.00 97.12 201 ALA A N 1
ATOM 1544 C CA . ALA A 1 201 ? -15.914 -6.246 8.174 1.00 97.12 201 ALA A CA 1
ATOM 1545 C C . ALA A 1 201 ? -14.520 -5.900 7.642 1.00 97.12 201 ALA A C 1
ATOM 1547 O O . ALA A 1 201 ? -13.540 -6.595 7.908 1.00 97.12 201 ALA A O 1
ATOM 1548 N N . PHE A 1 202 ? -14.418 -4.791 6.916 1.00 97.38 202 PHE A N 1
ATOM 1549 C CA . PHE A 1 202 ? -13.146 -4.312 6.396 1.00 97.38 202 PHE A CA 1
ATOM 1550 C C . PHE A 1 202 ? -13.102 -2.786 6.327 1.00 97.38 202 PHE A C 1
ATOM 1552 O O . PHE A 1 202 ? -14.122 -2.115 6.152 1.00 97.38 202 PHE A O 1
ATOM 1559 N N . VAL A 1 203 ? -11.896 -2.233 6.446 1.00 97.00 203 VAL A N 1
ATOM 1560 C CA . VAL A 1 203 ? -11.615 -0.801 6.309 1.00 97.00 203 VAL A CA 1
ATOM 1561 C C . VAL A 1 203 ? -10.489 -0.627 5.285 1.00 97.00 203 VAL A C 1
ATOM 1563 O O . VAL A 1 203 ? -9.326 -0.898 5.594 1.00 97.00 203 VAL A O 1
ATOM 1566 N N . PRO A 1 204 ? -10.806 -0.165 4.062 1.00 96.81 204 PRO A N 1
ATOM 1567 C CA . PRO A 1 204 ? -9.797 0.206 3.080 1.00 96.81 204 PRO A CA 1
ATOM 1568 C C . PRO A 1 204 ? -9.097 1.491 3.518 1.00 96.81 204 PRO A C 1
ATOM 1570 O O . PRO A 1 204 ? -9.762 2.467 3.881 1.00 96.81 204 PRO A O 1
ATOM 1573 N N . LEU A 1 205 ? -7.773 1.482 3.443 1.00 97.31 205 LEU A N 1
ATOM 1574 C CA . LEU A 1 205 ? -6.881 2.559 3.850 1.00 97.31 205 LEU A CA 1
ATOM 1575 C C . LEU A 1 205 ? -6.271 3.252 2.626 1.00 97.31 205 LEU A C 1
ATOM 1577 O O . LEU A 1 205 ? -6.372 2.753 1.507 1.00 97.31 205 LEU A O 1
ATOM 1581 N N . LEU A 1 206 ? -5.640 4.407 2.843 1.00 96.19 206 LEU A N 1
ATOM 1582 C CA . LEU A 1 206 ? -5.063 5.234 1.780 1.00 96.19 206 LEU A CA 1
ATOM 1583 C C . LEU A 1 206 ? -3.546 5.366 1.962 1.00 96.19 206 LEU A C 1
ATOM 1585 O O . LEU A 1 206 ? -3.096 6.324 2.595 1.00 96.19 206 LEU A O 1
ATOM 1589 N N . PRO A 1 207 ? -2.745 4.415 1.450 1.00 96.00 207 PRO A N 1
ATOM 1590 C CA . PRO A 1 207 ? -1.312 4.638 1.323 1.00 96.00 207 PRO A CA 1
ATOM 1591 C C . PRO A 1 207 ? -1.077 5.793 0.348 1.00 96.00 207 PRO A C 1
ATOM 1593 O O . PRO A 1 207 ? -1.659 5.810 -0.733 1.00 96.00 207 PRO A O 1
ATOM 1596 N N . SER A 1 208 ? -0.264 6.776 0.729 1.00 95.00 208 SER A N 1
ATOM 1597 C CA . SER A 1 208 ? -0.035 7.967 -0.094 1.00 95.00 208 SER A CA 1
ATOM 1598 C C . SER A 1 208 ? 1.404 8.451 0.022 1.00 95.00 208 SER A C 1
ATOM 1600 O O . SER A 1 208 ? 1.930 8.632 1.119 1.00 95.00 208 SER A O 1
ATOM 1602 N N . ASP A 1 209 ? 2.030 8.697 -1.125 1.00 93.75 209 ASP A N 1
ATOM 1603 C CA . ASP A 1 209 ? 3.289 9.433 -1.263 1.00 93.75 209 ASP A CA 1
ATOM 1604 C C . ASP A 1 209 ? 3.063 10.890 -1.710 1.00 93.75 209 ASP A C 1
ATOM 1606 O O . ASP A 1 209 ? 4.017 11.629 -1.931 1.00 93.75 209 ASP A O 1
ATOM 1610 N N . ARG A 1 210 ? 1.801 11.330 -1.834 1.00 91.12 210 ARG A N 1
ATOM 1611 C CA . ARG A 1 210 ? 1.436 12.606 -2.491 1.00 91.12 210 ARG A CA 1
ATOM 1612 C C . ARG A 1 210 ? 0.696 13.579 -1.595 1.00 91.12 210 ARG A C 1
ATOM 1614 O O . ARG A 1 210 ? 0.002 14.459 -2.100 1.00 91.12 210 ARG A O 1
ATOM 1621 N N . GLY A 1 211 ? 0.837 13.401 -0.289 1.00 93.31 211 GLY A N 1
ATOM 1622 C CA . GLY A 1 211 ? 0.157 14.179 0.740 1.00 93.31 211 GLY A CA 1
ATOM 1623 C C . GLY A 1 211 ? -0.944 13.403 1.447 1.00 93.31 211 GLY A C 1
ATOM 1624 O O . GLY A 1 211 ? -1.157 12.212 1.198 1.00 93.31 211 GLY A O 1
ATOM 1625 N N . HIS A 1 212 ? -1.624 14.074 2.367 1.00 94.50 212 HIS A N 1
ATOM 1626 C CA . HIS A 1 212 ? -2.549 13.436 3.292 1.00 94.50 212 HIS A CA 1
ATOM 1627 C C . HIS A 1 212 ? -3.987 13.512 2.786 1.00 94.50 212 HIS A C 1
ATOM 1629 O O . HIS A 1 212 ? -4.543 14.588 2.560 1.00 94.50 212 HIS A O 1
ATOM 1635 N N . PHE A 1 213 ? -4.607 12.341 2.662 1.00 95.25 213 PHE A N 1
ATOM 1636 C CA . PHE A 1 213 ? -5.991 12.205 2.233 1.00 95.25 213 PHE A CA 1
ATOM 1637 C C . PHE A 1 213 ? -6.798 11.391 3.235 1.00 95.25 213 PHE A C 1
ATOM 1639 O O . PHE A 1 213 ? -6.299 10.437 3.834 1.00 95.25 213 PHE A O 1
ATOM 1646 N N . GLN A 1 214 ? -8.079 11.722 3.356 1.00 94.44 214 GLN A N 1
ATOM 1647 C CA . GLN A 1 214 ? -9.060 10.903 4.055 1.00 94.44 214 GLN A CA 1
ATOM 1648 C C . GLN A 1 214 ? -10.239 10.618 3.135 1.00 94.44 214 GLN A C 1
ATOM 1650 O O . GLN A 1 214 ? -10.778 11.522 2.502 1.00 94.44 214 GLN A O 1
ATOM 1655 N N . ARG A 1 215 ? -10.693 9.364 3.074 1.00 94.94 215 ARG A N 1
ATOM 1656 C CA . ARG A 1 215 ? -11.946 9.049 2.383 1.00 94.94 215 ARG A CA 1
ATOM 1657 C C . ARG A 1 215 ? -13.124 9.379 3.294 1.00 94.94 215 ARG A C 1
ATOM 1659 O O . ARG A 1 215 ? -13.345 8.692 4.287 1.00 94.94 215 ARG A O 1
ATOM 1666 N N . VAL A 1 216 ? -13.888 10.402 2.928 1.00 94.69 216 VAL A N 1
ATOM 1667 C CA . VAL A 1 216 ? -15.047 10.885 3.700 1.00 94.69 216 VAL A CA 1
ATOM 1668 C C . VAL A 1 216 ? -16.376 10.325 3.191 1.00 94.69 216 VAL A C 1
ATOM 1670 O O . VAL A 1 216 ? -17.369 10.327 3.913 1.00 94.69 216 VAL A O 1
ATOM 1673 N N . HIS A 1 217 ? -16.406 9.801 1.962 1.00 93.44 217 HIS A N 1
ATOM 1674 C CA . HIS A 1 217 ? -17.578 9.134 1.397 1.00 93.44 217 HIS A CA 1
ATOM 1675 C C . HIS A 1 217 ? -17.179 7.972 0.484 1.00 93.44 217 HIS A C 1
ATOM 1677 O O . HIS A 1 217 ? -16.201 8.063 -0.261 1.00 93.44 217 HIS A O 1
ATOM 1683 N N . SER A 1 218 ? -17.961 6.892 0.523 1.00 91.50 218 SER A N 1
ATOM 1684 C CA . SER A 1 218 ? -17.831 5.737 -0.366 1.00 91.50 218 SER A CA 1
ATOM 1685 C C . SER A 1 218 ? -19.218 5.153 -0.650 1.00 91.50 218 SER A C 1
ATOM 1687 O O . SER A 1 218 ? -19.822 4.538 0.222 1.00 91.50 218 SER A O 1
ATOM 1689 N N . GLY A 1 219 ? -19.705 5.350 -1.873 1.00 89.31 219 GLY A N 1
ATOM 1690 C CA . GLY A 1 219 ? -20.971 4.830 -2.404 1.00 89.31 219 GLY A CA 1
ATOM 1691 C C . GLY A 1 219 ? -20.788 4.464 -3.876 1.00 89.31 219 GLY A C 1
ATOM 1692 O O . GLY A 1 219 ? -19.807 3.796 -4.206 1.00 89.31 219 GLY A O 1
ATOM 1693 N N . ASP A 1 220 ? -21.648 4.960 -4.766 1.00 87.88 220 ASP A N 1
ATOM 1694 C CA . ASP A 1 220 ? -21.426 4.880 -6.226 1.00 87.88 220 ASP A CA 1
ATOM 1695 C C . ASP A 1 220 ? -20.176 5.660 -6.669 1.00 87.88 220 ASP A C 1
ATOM 1697 O O . ASP A 1 220 ? -19.574 5.400 -7.709 1.00 87.88 220 ASP A O 1
ATOM 1701 N N . VAL A 1 221 ? -19.768 6.619 -5.840 1.00 92.12 221 VAL A N 1
ATOM 1702 C CA . VAL A 1 221 ? -18.594 7.473 -6.004 1.00 92.12 221 VAL A CA 1
ATOM 1703 C C . VAL A 1 221 ? -17.783 7.472 -4.713 1.00 92.12 221 VAL A C 1
ATOM 1705 O O . VAL A 1 221 ? -18.283 7.119 -3.639 1.00 92.12 221 VAL A O 1
ATOM 1708 N N . LYS A 1 222 ? -16.530 7.906 -4.797 1.00 94.00 222 LYS A N 1
ATOM 1709 C CA . LYS A 1 222 ? -15.659 8.140 -3.644 1.00 94.00 222 LYS A CA 1
ATOM 1710 C C . LYS A 1 222 ? -15.338 9.613 -3.543 1.00 94.00 222 LYS A C 1
ATOM 1712 O O . LYS A 1 222 ? -15.084 10.259 -4.559 1.00 94.00 222 LYS A O 1
ATOM 1717 N N . ILE A 1 223 ? -15.321 10.126 -2.319 1.00 95.88 223 ILE A N 1
ATOM 1718 C CA . ILE A 1 223 ? -14.885 11.493 -2.040 1.00 95.88 223 ILE A CA 1
ATOM 1719 C C . ILE A 1 223 ? -13.711 11.427 -1.073 1.00 95.88 223 ILE A C 1
ATOM 1721 O O . ILE A 1 223 ? -13.831 10.864 0.021 1.00 95.88 223 ILE A O 1
ATOM 1725 N N . TYR A 1 224 ? -12.597 12.014 -1.493 1.00 96.56 224 TYR A N 1
ATOM 1726 C CA . TYR A 1 224 ? -11.414 12.228 -0.676 1.00 96.56 224 TYR A CA 1
ATOM 1727 C C . TYR A 1 224 ? -11.355 13.680 -0.230 1.00 96.56 224 TYR A C 1
ATOM 1729 O O . TYR A 1 224 ? -11.527 14.586 -1.044 1.00 96.56 224 TYR A O 1
ATOM 1737 N N . GLU A 1 225 ? -11.091 13.890 1.049 1.00 96.06 225 GLU A N 1
ATOM 1738 C CA . GLU A 1 225 ? -10.683 15.172 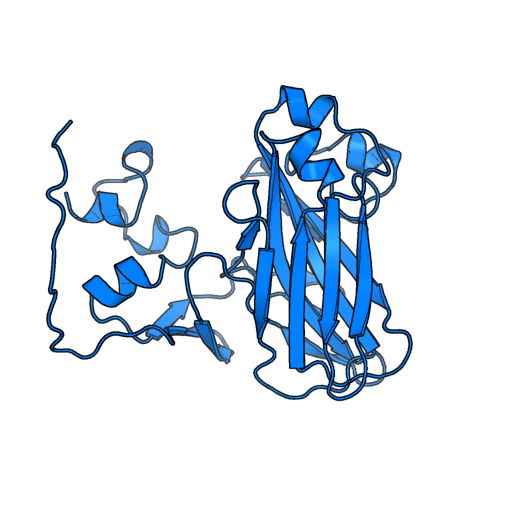1.597 1.00 96.06 225 GLU A CA 1
ATOM 1739 C C . GLU A 1 225 ? -9.154 15.265 1.571 1.00 96.06 225 GLU A C 1
ATOM 1741 O O . GLU A 1 225 ? -8.463 14.360 2.041 1.00 96.06 225 GLU A O 1
ATOM 1746 N N . ASN A 1 226 ? -8.641 16.349 0.997 1.00 96.06 226 ASN A N 1
ATOM 1747 C CA . ASN A 1 226 ? -7.251 16.774 1.069 1.00 96.06 226 ASN A CA 1
ATOM 1748 C C . ASN A 1 226 ? -7.022 17.449 2.427 1.00 96.06 226 ASN A C 1
ATOM 1750 O O . ASN A 1 226 ? -7.476 18.573 2.653 1.00 96.06 226 ASN A O 1
ATOM 1754 N N . LEU A 1 227 ? -6.313 16.759 3.318 1.00 94.88 227 LEU A N 1
ATOM 1755 C CA . LEU A 1 227 ? -6.037 17.227 4.677 1.00 94.88 227 LEU A CA 1
ATOM 1756 C C . LEU A 1 227 ? -4.923 18.283 4.725 1.00 94.88 227 LEU A C 1
ATOM 1758 O O . LEU A 1 227 ? -4.748 18.939 5.749 1.00 94.88 227 LEU A O 1
ATOM 1762 N N . ASP A 1 228 ? -4.207 18.485 3.617 1.00 94.81 228 ASP A N 1
ATOM 1763 C CA . ASP A 1 228 ? -3.143 19.482 3.490 1.00 94.81 228 ASP A CA 1
ATOM 1764 C C . ASP A 1 228 ? -3.654 20.823 2.933 1.00 94.81 228 ASP A C 1
ATOM 1766 O O . ASP A 1 228 ? -2.843 21.683 2.581 1.00 94.81 228 ASP A O 1
ATOM 1770 N N . VAL A 1 229 ? -4.974 21.011 2.792 1.00 91.69 229 VAL A N 1
ATOM 1771 C CA . VAL A 1 229 ? -5.549 22.192 2.133 1.00 91.69 229 VAL A CA 1
ATOM 1772 C C . VAL A 1 229 ? -5.074 23.501 2.771 1.00 91.69 229 VAL A C 1
ATOM 1774 O O . VAL A 1 229 ? -5.226 23.745 3.969 1.00 91.69 229 VAL A O 1
ATOM 1777 N N . LEU A 1 230 ? -4.510 24.386 1.946 1.00 86.81 230 LEU A N 1
ATOM 1778 C CA . LEU A 1 230 ? -4.096 25.713 2.393 1.00 86.81 230 LEU A CA 1
ATOM 1779 C C . LEU A 1 230 ? -5.310 26.647 2.545 1.00 86.81 230 LEU A C 1
ATOM 1781 O O . LEU A 1 230 ? -6.269 26.558 1.768 1.00 86.81 230 LEU A O 1
ATOM 1785 N N . PRO A 1 231 ? -5.277 27.599 3.499 1.00 82.50 231 PRO A N 1
ATOM 1786 C CA . PRO A 1 231 ? -6.290 28.643 3.572 1.00 82.50 231 PRO A CA 1
ATOM 1787 C C . PRO A 1 231 ? -6.316 29.459 2.272 1.00 82.50 231 PRO A C 1
ATOM 1789 O O . PRO A 1 231 ? -5.305 29.610 1.593 1.00 82.50 231 PRO A O 1
ATOM 1792 N N . ARG A 1 232 ? -7.473 30.049 1.942 1.00 77.00 232 ARG A N 1
ATOM 1793 C CA . ARG A 1 232 ? -7.668 30.847 0.710 1.00 77.00 232 ARG A CA 1
ATOM 1794 C C . ARG A 1 232 ? -6.697 32.025 0.564 1.00 77.00 232 ARG A C 1
ATOM 1796 O O . ARG A 1 232 ? -6.510 32.525 -0.539 1.00 77.00 232 ARG A O 1
ATOM 1803 N N . ALA A 1 233 ? -6.108 32.469 1.671 1.00 76.44 233 ALA A N 1
ATOM 1804 C CA . ALA A 1 233 ? -5.006 33.413 1.702 1.00 76.44 233 ALA A CA 1
ATOM 1805 C C . ALA A 1 233 ? -3.881 32.828 2.564 1.00 76.44 233 ALA A C 1
ATOM 1807 O O . ALA A 1 233 ? -4.103 32.501 3.730 1.00 76.44 233 ALA A O 1
ATOM 1808 N N . TYR A 1 234 ? -2.682 32.717 1.995 1.00 70.81 234 TYR A N 1
ATOM 1809 C CA . TYR A 1 234 ? -1.470 32.283 2.6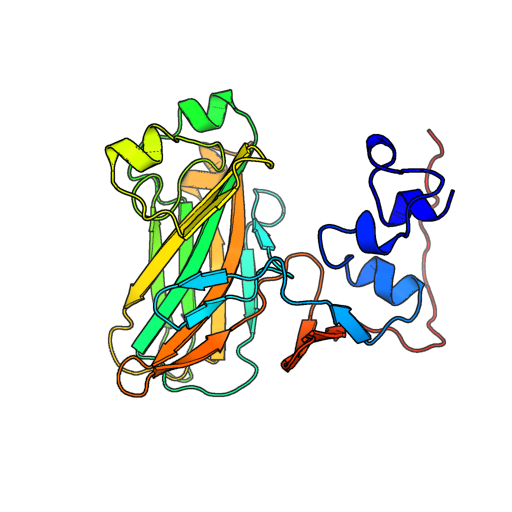85 1.00 70.81 234 TYR A CA 1
ATOM 1810 C C . TYR A 1 234 ? -0.284 33.130 2.218 1.00 70.81 234 TYR A C 1
ATOM 1812 O O . TYR A 1 234 ? -0.264 33.620 1.088 1.00 70.81 234 TYR A O 1
ATOM 1820 N N . LEU A 1 235 ? 0.689 33.346 3.104 1.00 74.25 235 LEU A N 1
ATOM 1821 C CA . LEU A 1 235 ? 1.873 34.143 2.798 1.00 74.25 235 LEU A CA 1
ATOM 1822 C C . LEU A 1 235 ? 3.022 33.217 2.394 1.00 74.25 235 LEU A C 1
ATOM 1824 O O . LEU A 1 235 ? 3.398 32.321 3.147 1.00 74.25 235 LEU A O 1
ATOM 1828 N N . VAL A 1 236 ? 3.596 33.445 1.215 1.00 73.69 236 VAL A N 1
ATOM 1829 C CA . VAL A 1 236 ? 4.811 32.755 0.773 1.00 73.69 236 VAL A CA 1
ATOM 1830 C C . VAL A 1 236 ? 6.003 33.638 1.119 1.00 73.69 236 VAL A C 1
ATOM 1832 O O . VAL A 1 236 ? 6.135 34.743 0.600 1.00 73.69 236 VAL A O 1
ATOM 1835 N N . HIS A 1 237 ? 6.862 33.163 2.019 1.00 68.31 237 HIS A N 1
ATOM 1836 C CA . HIS A 1 237 ? 8.013 33.939 2.490 1.00 68.31 237 HIS A CA 1
ATOM 1837 C C . HIS A 1 237 ? 9.202 33.906 1.521 1.00 68.31 237 HIS A C 1
ATOM 1839 O O . HIS A 1 237 ? 10.021 34.823 1.540 1.00 68.31 237 HIS A O 1
ATOM 1845 N N . GLN A 1 238 ? 9.304 32.871 0.682 1.00 71.38 238 GLN A N 1
ATOM 1846 C CA . GLN A 1 238 ? 10.354 32.705 -0.324 1.00 71.38 238 GLN A CA 1
ATOM 1847 C C . GLN A 1 238 ? 9.807 31.916 -1.519 1.00 71.38 238 GLN A C 1
ATOM 1849 O O . GLN A 1 238 ? 9.102 30.927 -1.333 1.00 71.38 238 GLN A O 1
ATOM 1854 N N . GLY A 1 239 ? 10.135 32.349 -2.736 1.00 75.06 239 GLY A N 1
ATOM 1855 C CA . GLY A 1 239 ? 9.860 31.617 -3.972 1.00 75.06 239 GLY A CA 1
ATOM 1856 C C . GLY A 1 239 ? 11.165 31.377 -4.721 1.00 75.06 239 GLY A C 1
ATOM 1857 O O . GLY A 1 239 ? 11.978 32.293 -4.838 1.00 75.06 239 GLY A O 1
ATOM 1858 N N . LEU A 1 240 ? 11.374 30.154 -5.206 1.00 71.69 240 LEU A N 1
ATOM 1859 C CA . LEU A 1 240 ? 12.477 29.844 -6.111 1.00 71.69 240 LEU A CA 1
ATOM 1860 C C . LEU A 1 240 ? 11.980 30.017 -7.554 1.00 71.69 240 LEU A C 1
ATOM 1862 O O . LEU A 1 240 ? 10.945 29.440 -7.894 1.00 71.69 240 LEU A O 1
ATOM 1866 N N . PRO A 1 241 ? 12.661 30.811 -8.397 1.00 62.78 241 PRO A N 1
ATOM 1867 C CA . PRO A 1 241 ? 12.315 30.898 -9.809 1.00 62.78 241 PRO A CA 1
ATOM 1868 C C . PRO A 1 241 ? 12.590 29.552 -10.488 1.00 62.78 241 PRO A C 1
ATOM 1870 O O . PRO A 1 241 ? 13.665 28.977 -10.315 1.00 62.78 241 PRO A O 1
ATOM 1873 N N . ALA A 1 242 ? 11.623 29.055 -11.260 1.00 65.38 242 ALA A N 1
ATOM 1874 C CA . ALA A 1 242 ? 11.863 27.944 -12.171 1.00 65.38 242 ALA A CA 1
ATOM 1875 C C . ALA A 1 242 ? 12.727 28.444 -13.341 1.00 65.38 242 ALA A C 1
ATOM 1877 O O . ALA A 1 242 ? 12.451 29.506 -13.899 1.00 65.38 242 ALA A O 1
ATOM 1878 N N . THR A 1 243 ? 13.787 27.714 -13.683 1.00 53.56 243 THR A N 1
ATOM 1879 C CA . THR A 1 243 ? 14.547 27.941 -14.916 1.00 53.56 243 THR A CA 1
ATOM 1880 C C . THR A 1 243 ? 13.781 27.329 -16.081 1.00 53.56 243 THR A C 1
ATOM 1882 O O . THR A 1 243 ? 13.483 26.137 -16.042 1.00 53.56 243 THR A O 1
ATOM 1885 N N . ASP A 1 244 ? 13.456 28.143 -17.084 1.00 46.59 244 ASP A N 1
ATOM 1886 C CA . ASP A 1 244 ? 12.889 27.673 -18.349 1.00 46.59 244 ASP A CA 1
ATOM 1887 C C . ASP A 1 244 ? 13.940 26.812 -19.086 1.00 46.59 244 ASP A C 1
ATOM 1889 O O . ASP A 1 244 ? 15.032 27.307 -19.379 1.00 46.59 244 ASP A O 1
ATOM 1893 N N . GLU A 1 245 ? 13.614 25.548 -19.378 1.00 37.88 245 GLU A N 1
ATOM 1894 C CA . GLU A 1 245 ? 14.236 24.747 -20.453 1.00 37.88 245 GLU A CA 1
ATOM 1895 C C . GLU A 1 245 ? 13.248 24.573 -21.611 1.00 37.88 245 GLU A C 1
ATOM 1897 O O . GLU A 1 245 ? 12.058 24.274 -21.342 1.00 37.88 245 GLU A O 1
#

pLDDT: mean 91.41, std 10.31, range [37.88, 98.88]